Protein AF-A0A841AG17-F1 (afdb_monomer_lite)

Organism: NCBI:txid1432564

pLDDT: mean 87.9, std 6.78, range [43.94, 96.69]

Secondary structure (DSSP, 8-state):
--HHHHHHHHHHHHHHHHHHHHHHHTT-SSHHHHHHHHHHHHHHHHHHHHHHHHHHHHHHS---HHHHHHHTT-HHHHHHHHHHHHHHHHHHHHHHHHHHHHHHTT-S-SHHHHHHHHHHHHHHHHTTGGGGHHHHHHHHHHHSHHHHHHHHHHIIIIITT-PPPGGG---S--HHHHHHHHHHHHHHHHHHHTT-S-HHHHHHHHHHHHHHHHHHHHTT-

Foldseek 3Di:
DDPLLVLLLVLLVCLVVVVCLCVPCVPPPDPVVSVVCVVCCCCVVVVVLQVCLVCCCVPPVGSPPLVSCVVVVVPVVSVVVVCVVCVVVLVVVLVVQLVVVCVVVVHPGSVVRSVVVVVVVVVCVVVVCVVCSSVSSSLSSLQRLLLVLLVQLLCVQPAVVHDDDPVVPPDPDDCLQVVQSVVLSVQLVVCSVVVPPHSSVSSSNSNNVSSNVSSNVVVVD

Structure (mmCIF, N/CA/C/O backbone):
data_AF-A0A841AG17-F1
#
_entry.id   AF-A0A841AG17-F1
#
loop_
_atom_site.group_PDB
_atom_site.id
_atom_site.type_symbol
_atom_site.label_atom_id
_atom_site.label_alt_id
_atom_site.label_comp_id
_atom_site.label_asym_id
_atom_site.label_entity_id
_atom_site.label_seq_id
_atom_site.pdbx_PDB_ins_code
_atom_site.Cartn_x
_atom_site.Cartn_y
_atom_site.Cartn_z
_atom_site.occupancy
_atom_site.B_iso_or_equiv
_atom_site.auth_seq_id
_atom_site.auth_comp_id
_atom_site.auth_asym_id
_atom_site.auth_atom_id
_atom_site.pdbx_PDB_model_num
ATOM 1 N N . MET A 1 1 ? -18.132 -12.938 5.299 1.00 67.38 1 MET A N 1
ATOM 2 C CA . MET A 1 1 ? -16.828 -12.643 4.663 1.00 67.38 1 MET A CA 1
ATOM 3 C C . MET A 1 1 ? -16.047 -13.948 4.569 1.00 67.38 1 MET A C 1
ATOM 5 O O . MET A 1 1 ? -16.037 -14.677 5.553 1.00 67.38 1 MET A O 1
ATOM 9 N N . THR A 1 2 ? -15.478 -14.294 3.411 1.00 80.00 2 THR A N 1
ATOM 10 C CA . THR A 1 2 ? -14.650 -15.509 3.274 1.00 80.00 2 THR A CA 1
ATOM 11 C C . THR A 1 2 ? -13.295 -15.306 3.956 1.00 80.00 2 THR A C 1
ATOM 13 O O . THR A 1 2 ? -12.852 -14.170 4.130 1.00 80.00 2 THR A O 1
ATOM 16 N N . TRP A 1 3 ? -12.613 -16.392 4.332 1.00 81.56 3 TRP A N 1
ATOM 17 C CA . TRP A 1 3 ? -11.267 -16.307 4.914 1.00 81.56 3 TRP A CA 1
ATOM 18 C C . TRP A 1 3 ? -10.278 -15.609 3.966 1.00 81.56 3 TRP A C 1
ATOM 20 O O . TRP A 1 3 ? -9.535 -14.728 4.387 1.00 81.56 3 TRP A O 1
ATOM 30 N N . ALA A 1 4 ? -10.332 -15.930 2.670 1.00 76.56 4 ALA A N 1
ATOM 31 C CA . ALA A 1 4 ? -9.489 -15.303 1.653 1.00 76.56 4 ALA A CA 1
ATOM 32 C C . ALA A 1 4 ? -9.739 -13.788 1.534 1.00 76.56 4 ALA A C 1
ATOM 34 O O . ALA A 1 4 ? -8.783 -13.012 1.478 1.00 76.56 4 ALA A O 1
ATOM 35 N N . ALA A 1 5 ? -11.004 -13.353 1.568 1.00 75.19 5 ALA A N 1
ATOM 36 C CA . ALA A 1 5 ? -11.345 -11.933 1.578 1.00 75.19 5 ALA A CA 1
ATOM 37 C C . ALA A 1 5 ? -10.848 -11.248 2.859 1.00 75.19 5 ALA A C 1
ATOM 39 O O . ALA A 1 5 ? -10.269 -10.172 2.777 1.00 75.19 5 ALA A O 1
ATOM 40 N N . ALA A 1 6 ? -10.978 -11.895 4.024 1.00 81.88 6 ALA A N 1
ATOM 41 C CA . ALA A 1 6 ? -10.471 -11.365 5.291 1.00 81.88 6 ALA A CA 1
ATOM 42 C C . ALA A 1 6 ? -8.949 -11.148 5.256 1.00 81.88 6 ALA A C 1
ATOM 44 O O . ALA A 1 6 ? -8.467 -10.068 5.595 1.00 81.88 6 ALA A O 1
ATOM 45 N N . VAL A 1 7 ? -8.190 -12.143 4.784 1.00 84.44 7 VAL A N 1
ATOM 46 C CA . VAL A 1 7 ? -6.733 -12.030 4.606 1.00 84.44 7 VAL A CA 1
ATOM 47 C C . VAL A 1 7 ? -6.394 -10.927 3.603 1.00 84.44 7 VAL A C 1
ATOM 49 O O . VAL A 1 7 ? -5.495 -10.127 3.850 1.00 84.44 7 VAL A O 1
ATOM 52 N N . THR A 1 8 ? -7.130 -10.838 2.495 1.00 83.50 8 THR A N 1
ATOM 53 C CA . THR A 1 8 ? -6.921 -9.804 1.470 1.00 83.50 8 THR A CA 1
ATOM 54 C C . THR A 1 8 ? -7.184 -8.405 2.017 1.00 83.50 8 THR A C 1
ATOM 56 O O . THR A 1 8 ? -6.398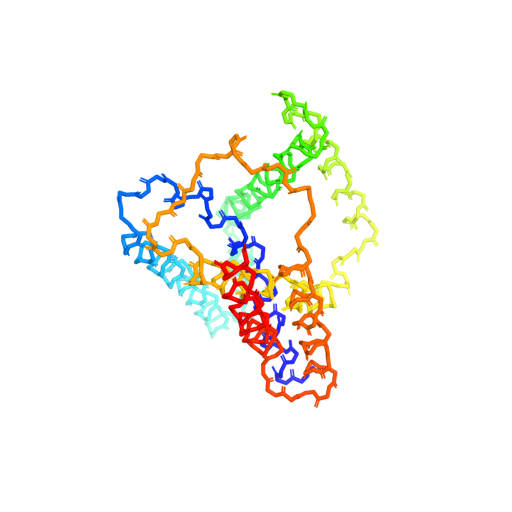 -7.501 1.753 1.00 83.50 8 THR A O 1
ATOM 59 N N . THR A 1 9 ? -8.222 -8.225 2.835 1.00 82.75 9 THR A N 1
ATOM 60 C CA . THR A 1 9 ? -8.509 -6.966 3.532 1.00 82.75 9 THR A CA 1
ATOM 61 C C . THR A 1 9 ? -7.376 -6.590 4.485 1.00 82.75 9 THR A C 1
ATOM 63 O O . THR A 1 9 ? -6.924 -5.449 4.453 1.00 82.75 9 THR A O 1
ATOM 66 N N . VAL A 1 10 ? -6.855 -7.541 5.272 1.00 86.19 10 VAL A N 1
ATOM 67 C CA . VAL A 1 10 ? -5.701 -7.302 6.161 1.00 86.19 10 VAL A CA 1
ATOM 68 C C . VAL A 1 10 ? -4.469 -6.887 5.359 1.00 86.19 10 VAL A C 1
ATOM 70 O O . VAL A 1 10 ? -3.805 -5.913 5.709 1.00 86.19 10 VAL A O 1
ATOM 73 N N . VAL A 1 11 ? -4.167 -7.585 4.261 1.00 85.31 11 VAL A N 1
ATOM 74 C CA . VAL A 1 11 ? -3.055 -7.204 3.380 1.00 85.31 11 VAL A CA 1
ATOM 75 C C . VAL A 1 11 ? -3.295 -5.823 2.772 1.00 85.31 11 VAL A C 1
ATOM 77 O O . VAL A 1 11 ? -2.370 -5.017 2.737 1.00 85.31 11 VAL A O 1
ATOM 80 N N . GLY A 1 12 ? -4.524 -5.519 2.355 1.00 84.12 12 GLY A N 1
ATOM 81 C CA . GLY A 1 12 ? -4.932 -4.215 1.838 1.00 84.12 12 GLY A CA 1
ATOM 82 C C . GLY A 1 12 ? -4.621 -3.070 2.798 1.00 84.12 12 GLY A C 1
ATOM 83 O O . GLY A 1 12 ? -4.055 -2.064 2.372 1.00 84.12 12 GLY A O 1
ATOM 84 N N . THR A 1 13 ? -4.876 -3.258 4.098 1.00 84.88 13 THR A N 1
ATOM 85 C CA . THR A 1 13 ? -4.549 -2.276 5.148 1.00 84.88 13 THR A CA 1
ATOM 86 C C . THR A 1 13 ? -3.073 -1.881 5.131 1.00 84.88 13 THR A C 1
ATOM 88 O O . THR A 1 13 ? -2.735 -0.712 5.304 1.00 84.88 13 THR A O 1
ATOM 91 N N . PHE A 1 14 ? -2.180 -2.838 4.871 1.00 85.19 14 PHE A N 1
ATOM 92 C CA . PHE A 1 14 ? -0.734 -2.608 4.868 1.00 85.19 14 PHE A CA 1
ATOM 93 C C . PHE A 1 14 ? -0.139 -2.394 3.470 1.00 85.19 14 PHE A C 1
ATOM 95 O O . PHE A 1 14 ? 1.010 -1.964 3.353 1.00 85.19 14 PHE A O 1
ATOM 102 N N . ALA A 1 15 ? -0.900 -2.642 2.402 1.00 84.25 15 ALA A N 1
ATOM 103 C CA . ALA A 1 15 ? -0.407 -2.586 1.028 1.00 84.25 15 ALA A CA 1
ATOM 104 C C . ALA A 1 15 ? 0.121 -1.189 0.661 1.00 84.25 15 ALA A C 1
ATOM 106 O O . ALA A 1 15 ? 1.187 -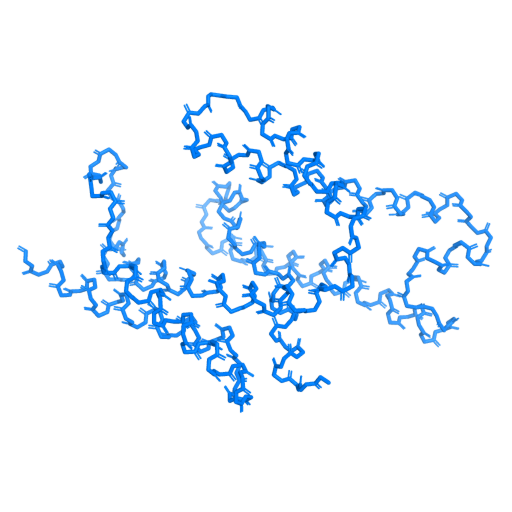1.065 0.058 1.00 84.25 15 ALA A O 1
ATOM 107 N N . SER A 1 16 ? -0.575 -0.135 1.103 1.00 75.81 16 SER A N 1
ATOM 108 C CA . SER A 1 16 ? -0.144 1.259 0.916 1.00 75.81 16 SER A CA 1
ATOM 109 C C . SER A 1 16 ? 1.163 1.589 1.654 1.00 75.81 16 SER A C 1
ATOM 111 O O . SER A 1 16 ? 1.991 2.346 1.154 1.00 75.81 16 SER A O 1
ATOM 113 N N . ALA A 1 17 ? 1.415 0.990 2.822 1.00 78.50 17 ALA A N 1
ATOM 114 C CA . ALA A 1 17 ? 2.696 1.169 3.509 1.00 78.50 17 ALA A CA 1
ATOM 115 C C . ALA A 1 17 ? 3.846 0.510 2.724 1.00 78.50 17 ALA A C 1
ATOM 117 O O . ALA A 1 17 ? 4.954 1.044 2.676 1.00 78.50 17 ALA A O 1
ATOM 118 N N . GLY A 1 18 ? 3.573 -0.612 2.050 1.00 78.25 18 GLY A N 1
ATOM 119 C CA . GLY A 1 18 ? 4.543 -1.311 1.207 1.00 78.25 18 GLY A CA 1
ATOM 120 C C . GLY A 1 18 ? 5.081 -0.457 0.054 1.00 78.25 18 GLY A C 1
ATOM 121 O O . GLY A 1 18 ? 6.289 -0.438 -0.177 1.00 78.25 18 GLY A O 1
ATOM 122 N N . THR A 1 19 ? 4.228 0.307 -0.634 1.00 76.06 19 THR A N 1
ATOM 123 C CA . THR A 1 19 ? 4.668 1.198 -1.731 1.00 76.06 19 THR A CA 1
ATOM 124 C C . THR A 1 19 ? 5.498 2.376 -1.236 1.00 76.06 19 THR A C 1
ATOM 126 O O . THR A 1 19 ? 6.335 2.902 -1.968 1.00 76.06 19 THR A O 1
ATOM 129 N N . GLN A 1 20 ? 5.317 2.760 0.025 1.00 76.06 20 GLN A N 1
ATOM 130 C CA . GLN A 1 20 ? 6.057 3.839 0.665 1.00 76.06 20 GLN A CA 1
ATOM 131 C C . GLN A 1 20 ? 7.348 3.377 1.340 1.00 76.06 20 GLN A C 1
ATOM 133 O O . GLN A 1 20 ? 8.124 4.222 1.786 1.00 76.06 20 GLN A O 1
ATOM 138 N N . ALA A 1 21 ? 7.631 2.069 1.366 1.00 81.50 21 ALA A N 1
ATOM 139 C CA . ALA A 1 21 ? 8.810 1.509 2.023 1.00 81.50 21 ALA A CA 1
ATOM 140 C C . ALA A 1 21 ? 10.110 2.230 1.623 1.00 81.50 21 ALA A C 1
ATOM 142 O O . ALA A 1 21 ? 10.942 2.530 2.478 1.00 81.50 21 ALA A O 1
ATOM 143 N N . ALA A 1 22 ? 10.252 2.590 0.342 1.00 79.38 22 ALA A N 1
ATOM 144 C CA . ALA A 1 22 ? 11.409 3.314 -0.189 1.00 79.38 22 ALA A CA 1
ATOM 145 C C . ALA A 1 22 ? 11.667 4.677 0.490 1.00 79.38 22 ALA A C 1
ATOM 147 O O . ALA A 1 22 ? 12.819 5.101 0.603 1.00 79.38 22 ALA A O 1
ATOM 148 N N . ASN A 1 23 ? 10.628 5.352 0.993 1.00 79.00 23 ASN A N 1
ATOM 149 C CA . ASN A 1 23 ? 10.763 6.649 1.662 1.00 79.00 23 ASN A CA 1
ATOM 150 C C . ASN A 1 23 ? 11.537 6.547 2.982 1.00 79.00 23 ASN A C 1
ATOM 152 O O . ASN A 1 23 ? 12.262 7.481 3.338 1.00 79.00 23 ASN A O 1
ATOM 156 N N . TRP A 1 24 ? 11.406 5.418 3.683 1.00 78.25 24 TRP A N 1
ATOM 157 C CA . TRP A 1 24 ? 12.107 5.155 4.940 1.00 78.25 24 TRP A CA 1
ATOM 158 C C . TRP A 1 24 ? 13.409 4.386 4.713 1.00 78.25 24 TRP A C 1
ATOM 160 O O . TRP A 1 24 ? 14.433 4.704 5.317 1.00 78.25 24 TRP A O 1
ATOM 170 N N . THR A 1 25 ? 13.411 3.405 3.807 1.00 86.06 25 THR A N 1
ATOM 171 C CA . THR A 1 25 ? 14.580 2.539 3.596 1.00 86.06 25 THR A CA 1
ATOM 172 C C . THR A 1 25 ? 15.735 3.237 2.883 1.00 86.06 25 THR A C 1
ATOM 174 O O . THR A 1 25 ? 16.871 2.793 3.029 1.00 86.06 25 THR A O 1
ATOM 177 N N . ARG A 1 26 ? 15.506 4.378 2.211 1.00 83.56 26 ARG A N 1
ATOM 178 C CA . ARG A 1 26 ? 16.578 5.208 1.620 1.00 83.56 26 ARG A CA 1
ATOM 179 C C . ARG A 1 26 ? 17.631 5.697 2.620 1.00 83.56 26 ARG A C 1
ATOM 181 O O . ARG A 1 26 ? 18.717 6.090 2.212 1.00 83.56 26 ARG A O 1
ATOM 188 N N . PHE A 1 27 ? 17.310 5.704 3.914 1.00 84.62 27 PHE A N 1
ATOM 189 C CA . PHE A 1 27 ? 18.238 6.095 4.977 1.00 84.62 27 PHE A CA 1
ATOM 190 C C . PHE A 1 27 ? 19.074 4.918 5.507 1.00 84.62 27 PHE A C 1
ATOM 192 O O . PHE A 1 27 ? 20.004 5.124 6.288 1.00 84.62 27 PHE A O 1
ATOM 199 N N . ALA A 1 28 ? 18.760 3.683 5.108 1.00 87.88 28 ALA A N 1
ATOM 200 C CA . ALA A 1 28 ? 19.499 2.502 5.528 1.00 87.88 28 ALA A CA 1
ATOM 201 C C . ALA A 1 28 ? 20.823 2.371 4.763 1.00 87.88 28 ALA A C 1
ATOM 203 O O . ALA A 1 28 ? 20.890 2.574 3.553 1.00 87.88 28 ALA A O 1
ATOM 204 N N . LYS A 1 29 ? 21.883 1.955 5.466 1.00 85.56 29 LYS A N 1
ATOM 205 C CA . LYS A 1 29 ? 23.212 1.739 4.866 1.00 85.56 29 LYS A CA 1
ATOM 206 C C . LYS A 1 29 ? 23.270 0.488 3.986 1.00 85.56 29 LYS A C 1
ATOM 208 O O . LYS A 1 29 ? 24.071 0.428 3.057 1.00 85.56 29 LYS A O 1
ATOM 213 N N . ARG A 1 30 ? 22.474 -0.539 4.307 1.00 89.06 30 ARG A N 1
ATOM 214 C CA . ARG A 1 30 ? 22.424 -1.827 3.598 1.00 89.06 30 ARG A CA 1
ATOM 215 C C . ARG A 1 30 ? 20.983 -2.316 3.494 1.00 89.06 30 ARG A C 1
ATOM 217 O O . ARG A 1 30 ? 20.196 -2.132 4.418 1.00 89.06 30 ARG A O 1
ATOM 224 N N . GLY A 1 31 ? 20.663 -3.027 2.411 1.00 85.38 31 GLY A N 1
ATOM 225 C CA . GLY A 1 31 ? 19.320 -3.585 2.196 1.00 85.38 31 GLY A CA 1
ATOM 226 C C . GLY A 1 31 ? 18.877 -4.563 3.292 1.00 85.38 31 GLY A C 1
ATOM 227 O O . GLY A 1 31 ? 17.716 -4.560 3.684 1.00 85.38 31 GLY A O 1
ATOM 228 N N . ARG A 1 32 ? 19.804 -5.348 3.858 1.00 89.19 32 ARG A N 1
ATOM 229 C CA . ARG A 1 32 ? 19.499 -6.245 4.987 1.00 89.19 32 ARG A CA 1
ATOM 230 C C . ARG A 1 32 ? 19.038 -5.474 6.225 1.00 89.19 32 ARG A C 1
ATOM 232 O O . ARG A 1 32 ? 18.081 -5.888 6.870 1.00 89.19 32 ARG A O 1
ATOM 239 N N . ASP A 1 33 ? 19.692 -4.356 6.528 1.00 91.06 33 ASP A N 1
ATOM 240 C CA . ASP A 1 33 ? 19.359 -3.531 7.692 1.00 91.06 33 ASP A CA 1
ATOM 241 C C . ASP A 1 33 ? 17.968 -2.904 7.513 1.00 91.06 33 ASP A C 1
ATOM 243 O O . ASP A 1 33 ? 17.183 -2.875 8.456 1.00 91.06 33 ASP A O 1
ATOM 247 N N . ALA A 1 34 ? 17.626 -2.497 6.284 1.00 89.94 34 ALA A N 1
ATOM 248 C CA . ALA A 1 34 ? 16.285 -2.031 5.936 1.00 89.94 34 ALA A CA 1
ATOM 249 C C . ALA A 1 34 ? 15.212 -3.109 6.175 1.00 89.94 34 ALA A C 1
ATOM 251 O O . ALA A 1 34 ? 14.205 -2.832 6.820 1.00 89.94 34 ALA A O 1
ATOM 252 N N . VAL A 1 35 ? 15.435 -4.343 5.705 1.00 89.81 35 VAL A N 1
ATOM 253 C CA . VAL A 1 35 ? 14.480 -5.453 5.886 1.00 89.81 35 VAL A CA 1
ATOM 254 C C . VAL A 1 35 ? 14.282 -5.780 7.365 1.00 89.81 35 VAL A C 1
ATOM 256 O O . VAL A 1 35 ? 13.145 -5.926 7.810 1.00 89.81 35 VAL A O 1
ATOM 259 N N . ILE A 1 36 ? 15.368 -5.858 8.138 1.00 91.31 36 ILE A N 1
ATOM 260 C CA . ILE A 1 36 ? 15.300 -6.141 9.578 1.00 91.31 36 ILE A CA 1
ATOM 261 C C . ILE A 1 36 ? 14.564 -5.016 10.311 1.00 91.31 36 ILE A C 1
ATOM 263 O O . ILE A 1 36 ? 13.685 -5.300 11.120 1.00 91.31 36 ILE A O 1
ATOM 267 N N . ALA A 1 37 ? 14.877 -3.753 10.012 1.00 89.94 37 ALA A N 1
ATOM 268 C CA . ALA A 1 37 ? 14.217 -2.608 10.634 1.00 89.94 37 ALA A CA 1
ATOM 269 C C . ALA A 1 37 ? 12.711 -2.579 10.329 1.00 89.94 37 ALA A C 1
ATOM 271 O O . ALA A 1 37 ? 11.909 -2.389 11.242 1.00 89.94 37 ALA A O 1
ATOM 272 N N . CYS A 1 38 ? 12.316 -2.826 9.074 1.00 88.25 38 CYS A N 1
ATOM 273 C CA . CYS A 1 38 ? 10.907 -2.930 8.694 1.00 88.25 38 CYS A CA 1
ATOM 274 C C . CYS A 1 38 ? 10.212 -4.101 9.400 1.00 88.25 38 CYS A C 1
ATOM 276 O O . CYS A 1 38 ? 9.121 -3.922 9.932 1.00 88.25 38 CYS A O 1
ATOM 278 N N . GLY A 1 39 ? 10.845 -5.278 9.442 1.00 89.25 39 GLY A N 1
ATOM 279 C CA . GLY A 1 39 ? 10.292 -6.464 10.096 1.00 89.25 39 GLY A CA 1
ATOM 280 C C . GLY A 1 39 ? 10.099 -6.269 11.600 1.00 89.25 39 GLY A C 1
ATOM 281 O O . GLY A 1 39 ? 9.004 -6.485 12.110 1.00 89.25 39 GLY A O 1
ATOM 282 N N . LEU A 1 40 ? 11.131 -5.796 12.305 1.00 91.12 40 LEU A N 1
ATOM 283 C CA . LEU A 1 40 ? 11.053 -5.513 13.740 1.00 91.12 40 LEU A CA 1
ATOM 284 C C . LEU A 1 40 ? 10.038 -4.412 14.038 1.00 91.12 40 LEU A C 1
ATOM 286 O O . LEU A 1 40 ? 9.210 -4.581 14.927 1.00 91.12 40 LEU A O 1
ATOM 290 N N . GLY A 1 41 ? 10.056 -3.313 13.279 1.00 88.19 41 GLY A N 1
ATOM 291 C CA . GLY A 1 41 ? 9.099 -2.222 13.453 1.00 88.19 41 GLY A CA 1
ATOM 292 C C . GLY A 1 41 ? 7.655 -2.679 13.254 1.00 88.19 41 GLY A C 1
ATOM 293 O O . GLY A 1 41 ? 6.787 -2.335 14.054 1.00 88.19 41 GLY A O 1
ATOM 294 N N . PHE A 1 42 ? 7.403 -3.507 12.235 1.00 86.56 42 PHE A N 1
ATOM 295 C CA . PHE A 1 42 ? 6.077 -4.053 11.965 1.00 86.56 42 PHE A CA 1
ATOM 296 C C . PHE A 1 42 ? 5.613 -5.011 13.062 1.00 86.56 42 PHE A C 1
ATOM 298 O O . PHE A 1 42 ? 4.501 -4.856 13.558 1.00 86.56 42 PHE A O 1
ATOM 305 N N . VAL A 1 43 ? 6.451 -5.981 13.443 1.00 89.31 43 VAL A N 1
ATOM 306 C CA . VAL A 1 43 ? 6.097 -7.016 14.427 1.00 89.31 43 VAL A CA 1
ATOM 307 C C . VAL A 1 43 ? 5.943 -6.421 15.819 1.00 89.31 43 VAL A C 1
ATOM 309 O O . VAL A 1 43 ? 4.966 -6.720 16.493 1.00 89.31 43 VAL A O 1
ATOM 312 N N . ILE A 1 44 ? 6.863 -5.557 16.248 1.00 92.31 44 ILE A N 1
ATOM 313 C CA . ILE A 1 44 ? 6.791 -4.930 17.571 1.00 92.31 44 ILE A CA 1
ATOM 314 C C . ILE A 1 44 ? 5.627 -3.936 17.610 1.00 92.31 44 ILE A C 1
ATOM 316 O O . ILE A 1 44 ? 4.822 -3.980 18.535 1.00 92.31 44 ILE A O 1
ATOM 320 N N . GLY A 1 45 ? 5.494 -3.076 16.594 1.00 86.19 45 GLY A N 1
ATOM 321 C CA . GLY A 1 45 ? 4.431 -2.073 16.537 1.00 86.19 45 GLY A CA 1
ATOM 322 C C . GLY A 1 45 ? 3.032 -2.692 16.494 1.00 86.19 45 GLY A C 1
ATOM 323 O O . GLY A 1 45 ? 2.211 -2.414 17.366 1.00 86.19 45 GLY A O 1
ATOM 324 N N . ASN A 1 46 ? 2.769 -3.573 15.520 1.00 86.56 46 ASN A N 1
ATOM 325 C CA . ASN A 1 46 ? 1.470 -4.249 15.426 1.00 86.56 46 ASN A CA 1
ATOM 326 C C . ASN A 1 46 ? 1.257 -5.238 16.568 1.00 86.56 46 ASN A C 1
ATOM 328 O O . ASN A 1 46 ? 0.145 -5.344 17.071 1.00 86.56 46 ASN A O 1
ATOM 332 N N . GLY A 1 47 ? 2.303 -5.946 16.997 1.00 88.38 47 GLY A N 1
ATOM 333 C CA . GLY A 1 47 ? 2.215 -6.904 18.094 1.00 88.38 47 GLY A CA 1
ATOM 334 C C . GLY A 1 47 ? 1.761 -6.244 19.390 1.00 88.38 47 GLY A C 1
ATOM 335 O O . GLY A 1 47 ? 0.848 -6.751 20.032 1.00 88.38 47 GLY A O 1
ATOM 336 N N . LEU A 1 48 ? 2.323 -5.080 19.736 1.00 88.81 48 LEU A N 1
ATOM 337 C CA . LEU A 1 48 ? 1.883 -4.307 20.899 1.00 88.81 48 LEU A CA 1
ATOM 338 C C . LEU A 1 48 ? 0.436 -3.826 20.749 1.00 88.81 48 LEU A C 1
ATOM 340 O O . LEU A 1 48 ? -0.344 -3.971 21.685 1.00 88.81 48 LEU A O 1
ATOM 344 N N . MET A 1 49 ? 0.058 -3.303 19.578 1.00 86.06 49 MET A N 1
ATOM 345 C CA . MET A 1 49 ? -1.314 -2.847 19.326 1.00 86.06 49 MET A CA 1
ATOM 346 C C . MET A 1 49 ? -2.334 -3.985 19.490 1.00 86.06 49 MET A C 1
ATOM 348 O O . MET A 1 49 ? -3.327 -3.826 20.196 1.00 86.06 49 MET A O 1
ATOM 352 N N . VAL A 1 50 ? -2.067 -5.147 18.884 1.00 87.94 50 VAL A N 1
ATOM 353 C CA . VAL A 1 50 ? -2.922 -6.338 18.997 1.00 87.94 50 VAL A CA 1
ATOM 354 C C . VAL A 1 50 ? -2.952 -6.852 20.432 1.00 87.94 50 VAL A C 1
ATOM 356 O O . VAL A 1 50 ? -4.016 -7.209 20.924 1.00 87.94 50 VAL A O 1
ATOM 359 N N . PHE A 1 51 ? -1.810 -6.866 21.121 1.00 90.12 51 PHE A N 1
ATOM 360 C CA . PHE A 1 51 ? -1.727 -7.306 22.509 1.00 90.12 51 PHE A CA 1
ATOM 361 C C . PHE A 1 51 ? -2.591 -6.441 23.434 1.00 90.12 51 PHE A C 1
ATOM 363 O O . PHE A 1 51 ? -3.412 -6.985 24.168 1.00 90.12 51 PHE A O 1
ATOM 370 N N . PHE A 1 52 ? -2.465 -5.110 23.373 1.00 87.81 52 PHE A N 1
ATOM 371 C CA . PHE A 1 52 ? -3.276 -4.217 24.207 1.00 87.81 52 PHE A CA 1
ATOM 372 C C . PHE A 1 52 ? -4.768 -4.326 23.890 1.00 87.81 52 PHE A C 1
ATOM 374 O O . PHE A 1 52 ? -5.557 -4.410 24.827 1.00 87.81 52 PHE A O 1
ATOM 381 N N . GLY A 1 53 ? -5.144 -4.401 22.607 1.00 88.75 53 GLY A N 1
ATOM 382 C CA . GLY A 1 53 ? -6.542 -4.594 22.204 1.00 88.75 53 GLY A CA 1
ATOM 383 C C . GLY A 1 53 ? -7.116 -5.948 22.638 1.00 88.75 53 GLY A C 1
ATOM 384 O O . GLY A 1 53 ? -8.272 -6.048 23.038 1.00 88.75 53 GLY A O 1
ATOM 385 N N . ALA A 1 54 ? -6.305 -7.010 22.617 1.00 90.25 54 ALA A N 1
ATOM 386 C CA . ALA A 1 54 ? -6.723 -8.325 23.094 1.00 90.25 54 ALA A CA 1
ATOM 387 C C . ALA A 1 54 ? -6.905 -8.344 24.617 1.00 90.25 54 ALA A C 1
ATOM 389 O O . ALA A 1 54 ? -7.907 -8.857 25.110 1.00 90.25 54 ALA A O 1
ATOM 390 N N . VAL A 1 55 ? -5.964 -7.764 25.369 1.00 91.44 55 VAL A N 1
ATOM 391 C CA . VAL A 1 55 ? -6.063 -7.662 26.832 1.00 91.44 55 VAL A CA 1
ATOM 392 C C . VAL A 1 55 ? -7.270 -6.816 27.234 1.00 91.44 55 VAL A C 1
ATOM 394 O O . VAL A 1 55 ? -8.022 -7.226 28.117 1.00 91.44 55 VAL A O 1
ATOM 397 N N . SER A 1 56 ? -7.492 -5.673 26.577 1.00 88.69 56 SER A N 1
ATOM 398 C CA . SER A 1 56 ? -8.640 -4.809 26.857 1.00 88.69 56 SER A CA 1
ATOM 399 C C . SER A 1 56 ? -9.965 -5.518 26.564 1.00 88.69 56 SER A C 1
ATOM 401 O O . SER A 1 56 ? -10.866 -5.499 27.404 1.00 88.69 56 SER A O 1
ATOM 403 N N . ALA A 1 57 ? -10.055 -6.231 25.436 1.00 91.88 57 ALA A N 1
ATOM 404 C CA . ALA A 1 57 ? -11.249 -6.981 25.066 1.00 91.88 57 ALA A CA 1
ATOM 405 C C . ALA A 1 57 ? -11.542 -8.124 26.047 1.00 91.88 57 ALA A C 1
ATOM 407 O O . ALA A 1 57 ? -12.686 -8.310 26.452 1.00 91.88 57 ALA A O 1
ATOM 408 N N . LEU A 1 58 ? -10.519 -8.880 26.460 1.00 92.81 58 LEU A N 1
ATOM 409 C CA . LEU A 1 58 ? -10.690 -10.021 27.363 1.00 92.81 58 LEU A CA 1
ATOM 410 C C . LEU A 1 58 ? -11.023 -9.601 28.799 1.00 92.81 58 LEU A C 1
ATOM 412 O O . LEU A 1 58 ? -11.807 -10.277 29.458 1.00 92.81 58 LEU A O 1
ATOM 416 N N . ALA A 1 59 ? -10.425 -8.515 29.293 1.00 91.62 59 ALA A N 1
ATOM 417 C CA . ALA A 1 59 ? -10.612 -8.072 30.673 1.00 91.62 59 ALA A CA 1
ATOM 418 C C . ALA A 1 59 ? -11.836 -7.161 30.858 1.00 91.62 59 ALA A C 1
ATOM 420 O O . ALA A 1 59 ? -12.472 -7.207 31.910 1.00 91.62 59 ALA A O 1
ATOM 421 N N . PHE A 1 60 ? -12.163 -6.336 29.858 1.00 91.06 60 PHE A N 1
ATOM 422 C CA . PHE A 1 60 ? -13.170 -5.274 29.976 1.00 91.06 60 PHE A CA 1
ATOM 423 C C . PHE A 1 60 ? -14.264 -5.323 28.903 1.00 91.06 60 PHE A C 1
ATOM 425 O O . PHE A 1 60 ? -15.195 -4.525 28.959 1.00 91.06 60 PHE A O 1
ATOM 432 N N . GLY A 1 61 ? -14.179 -6.239 27.934 1.00 91.62 61 GLY A N 1
ATOM 433 C CA . GLY A 1 61 ? -15.155 -6.354 26.845 1.00 91.62 61 GLY A CA 1
ATOM 434 C C . GLY A 1 61 ? -15.011 -5.301 25.742 1.00 91.62 61 GLY A C 1
ATOM 435 O O . GLY A 1 61 ? -15.842 -5.276 24.840 1.00 91.62 61 GLY A O 1
ATOM 436 N N . GLU A 1 62 ? -13.971 -4.461 25.784 1.00 91.31 62 GLU A N 1
ATOM 437 C CA . GLU A 1 62 ? -13.734 -3.381 24.819 1.00 91.31 62 GLU A CA 1
ATOM 438 C C . GLU A 1 62 ? -12.361 -3.537 24.152 1.00 91.31 62 GLU A C 1
ATOM 440 O O . GLU A 1 62 ? -11.326 -3.535 24.820 1.00 91.31 62 GLU A O 1
ATOM 445 N N . GLY A 1 63 ? -12.339 -3.695 22.829 1.00 87.19 63 GLY A N 1
ATOM 446 C CA . GLY A 1 63 ? -11.114 -3.914 22.051 1.00 87.19 63 GLY A CA 1
ATOM 447 C C . GLY A 1 63 ? -10.409 -2.624 21.641 1.00 87.19 63 GLY A C 1
ATOM 448 O O . GLY A 1 63 ? -9.207 -2.638 21.370 1.00 87.19 63 GLY A O 1
ATOM 449 N N . ASP A 1 64 ? -11.133 -1.504 21.611 1.00 87.94 64 ASP A N 1
ATOM 450 C CA . ASP A 1 64 ? -10.531 -0.196 21.406 1.00 87.94 64 ASP A CA 1
ATOM 451 C C . ASP A 1 64 ? -10.053 0.381 22.738 1.00 87.94 64 ASP A C 1
ATOM 453 O O . ASP A 1 64 ? -10.824 0.861 23.571 1.00 87.94 64 ASP A O 1
ATOM 457 N N . PHE A 1 65 ? -8.734 0.394 22.906 1.00 85.06 65 PHE A N 1
ATOM 458 C CA . PHE A 1 65 ? -8.084 0.931 24.094 1.00 85.06 65 PHE A CA 1
ATOM 459 C C . PHE A 1 65 ? -8.459 2.395 24.382 1.00 85.06 65 PHE A C 1
ATOM 461 O O . PHE A 1 65 ? -8.534 2.805 25.538 1.00 85.06 65 PHE A O 1
ATOM 468 N N . THR A 1 66 ? -8.729 3.189 23.346 1.00 88.88 66 THR A N 1
ATOM 469 C CA . THR A 1 66 ? -9.146 4.586 23.504 1.00 88.88 66 THR A CA 1
ATOM 470 C C . THR A 1 66 ? -10.545 4.666 24.101 1.00 88.88 66 THR A C 1
ATOM 472 O O . THR A 1 66 ? -10.766 5.382 25.079 1.00 88.88 66 THR A O 1
ATOM 475 N N . THR A 1 67 ? -11.477 3.894 23.540 1.00 89.69 67 THR A N 1
ATOM 476 C CA . THR A 1 67 ? -12.861 3.803 24.015 1.00 89.69 67 THR A CA 1
ATOM 477 C C . THR A 1 67 ? -12.916 3.253 25.440 1.00 89.69 67 THR A C 1
ATOM 479 O O . THR A 1 67 ? -13.640 3.794 26.277 1.00 89.69 67 THR A O 1
ATOM 482 N N . LEU A 1 68 ? -12.062 2.277 25.765 1.00 91.50 68 LEU A N 1
ATOM 483 C CA . LEU A 1 68 ? -11.903 1.763 27.123 1.00 91.50 68 LEU A CA 1
ATOM 484 C C . LEU A 1 68 ? -11.529 2.871 28.121 1.00 91.50 68 LEU A C 1
ATOM 486 O O . LEU A 1 68 ? -12.177 3.014 29.158 1.00 91.50 68 LEU A O 1
ATOM 490 N N . LEU A 1 69 ? -10.503 3.675 27.816 1.00 91.94 69 LEU A N 1
ATOM 491 C CA . LEU A 1 69 ? -10.052 4.757 28.700 1.00 91.94 69 LEU A CA 1
ATOM 492 C C . LEU A 1 69 ? -11.141 5.810 28.928 1.00 91.94 69 LEU A C 1
ATOM 494 O O . LEU A 1 69 ? -11.304 6.298 30.049 1.00 91.94 69 LEU A O 1
ATOM 498 N N . LEU A 1 70 ? -11.901 6.148 27.884 1.00 92.06 70 LEU A N 1
ATOM 499 C CA . LEU A 1 70 ? -13.046 7.050 28.001 1.00 92.06 70 LEU A CA 1
ATOM 500 C C . LEU A 1 70 ? -14.135 6.445 28.900 1.00 92.06 70 LEU A C 1
ATOM 502 O O . LEU A 1 70 ? -14.623 7.128 29.800 1.00 92.06 70 LEU A O 1
ATOM 506 N N . GLY A 1 71 ? -14.459 5.161 28.714 1.00 90.69 71 GLY A N 1
ATOM 507 C CA . GLY A 1 71 ? -15.443 4.433 29.522 1.00 90.69 71 GLY A CA 1
ATOM 508 C C . GLY A 1 71 ? -15.057 4.296 30.999 1.00 90.69 71 GLY A C 1
ATOM 509 O O . GLY A 1 71 ? -15.924 4.318 31.868 1.00 90.69 71 GLY A O 1
ATOM 510 N N . MET A 1 72 ? -13.759 4.238 31.305 1.00 91.81 72 MET A N 1
ATOM 511 C CA . MET A 1 72 ? -13.224 4.219 32.675 1.00 91.81 72 MET A CA 1
ATOM 512 C C . MET A 1 72 ? -13.184 5.602 33.352 1.00 91.81 72 MET A C 1
ATOM 514 O O . MET A 1 72 ? -12.724 5.717 34.487 1.00 91.81 72 MET A O 1
ATOM 518 N N . GLY A 1 73 ? -13.611 6.671 32.672 1.00 93.31 73 GLY A N 1
ATOM 519 C CA . GLY A 1 73 ? -13.525 8.045 33.180 1.00 93.31 73 GLY A CA 1
ATOM 520 C C . GLY A 1 73 ? -12.131 8.676 33.063 1.00 93.31 73 GLY A C 1
ATOM 521 O O . GLY A 1 73 ? -11.927 9.811 33.495 1.00 93.31 73 GLY A O 1
ATOM 522 N N . MET A 1 74 ? -11.167 8.003 32.424 1.00 94.81 74 MET A N 1
ATOM 523 C CA . MET A 1 74 ? -9.812 8.511 32.167 1.00 94.81 74 MET A CA 1
ATOM 524 C C . MET A 1 74 ? -9.772 9.391 30.908 1.00 94.81 74 MET A C 1
ATOM 526 O O . MET A 1 74 ? -8.946 9.201 30.011 1.00 94.81 74 MET A O 1
ATOM 530 N N . ILE A 1 75 ? -10.663 10.384 30.843 1.00 94.00 75 ILE A N 1
ATOM 531 C CA . ILE A 1 75 ? -10.935 11.172 29.630 1.00 94.00 75 ILE A CA 1
ATOM 532 C C . ILE A 1 75 ? -9.674 11.855 29.086 1.00 94.00 75 ILE A C 1
ATOM 534 O O . ILE A 1 75 ? -9.429 11.825 27.882 1.00 94.00 75 ILE A O 1
ATOM 538 N N . GLY A 1 76 ? -8.840 12.423 29.966 1.00 95.25 76 GLY A N 1
ATOM 539 C CA . GLY A 1 76 ? -7.597 13.086 29.558 1.00 95.25 76 GLY A CA 1
ATOM 540 C C . GLY A 1 76 ? -6.636 12.152 28.813 1.00 95.25 76 GLY A C 1
ATOM 541 O O . GLY A 1 76 ? -6.079 12.532 27.784 1.00 95.25 76 GLY A O 1
ATOM 542 N N . TRP A 1 77 ? -6.496 10.909 29.282 1.00 92.50 77 TRP A N 1
ATOM 543 C CA . TRP A 1 77 ? -5.660 9.903 28.625 1.00 92.50 77 TRP A CA 1
ATOM 544 C C . TRP A 1 77 ? -6.296 9.382 27.338 1.00 92.50 77 TRP A C 1
ATOM 546 O O . TRP A 1 77 ? -5.599 9.262 26.332 1.00 92.50 77 TRP A O 1
ATOM 556 N N . GLY A 1 78 ? -7.610 9.139 27.342 1.00 92.38 78 GLY A N 1
ATOM 557 C CA . GLY A 1 78 ? -8.346 8.731 26.144 1.00 92.38 78 GLY A CA 1
ATOM 558 C C . GLY A 1 78 ? -8.177 9.737 25.003 1.00 92.38 78 GLY A C 1
ATOM 559 O O . GLY A 1 78 ? -7.776 9.366 23.904 1.00 92.38 78 GLY A O 1
ATOM 560 N N . LEU A 1 79 ? -8.372 11.031 25.273 1.00 93.19 79 LEU A N 1
ATOM 561 C CA . LEU A 1 79 ? -8.194 12.084 24.267 1.00 93.19 79 LEU A CA 1
ATOM 562 C C . LEU A 1 79 ? -6.747 12.204 23.779 1.00 93.19 79 LEU A C 1
ATOM 564 O O . LEU A 1 79 ? -6.524 12.409 22.586 1.00 93.19 79 LEU A O 1
ATOM 568 N N . PHE A 1 80 ? -5.765 12.054 24.670 1.00 92.81 80 PHE A N 1
ATOM 569 C CA . PHE A 1 80 ? -4.353 12.083 24.294 1.00 92.81 80 PHE A CA 1
ATOM 570 C C . PHE A 1 80 ? -4.006 10.967 23.297 1.00 92.81 80 PHE A C 1
ATOM 572 O O . PHE A 1 80 ? -3.416 11.237 22.247 1.00 92.81 80 PHE A O 1
ATOM 579 N N . PHE A 1 81 ? -4.410 9.725 23.586 1.00 89.56 81 PHE A N 1
ATOM 580 C CA . PHE A 1 81 ? -4.166 8.594 22.689 1.00 89.56 81 PHE A CA 1
ATOM 581 C C . PHE A 1 81 ? -4.970 8.692 21.389 1.00 89.56 81 PHE A C 1
ATOM 583 O O . PHE A 1 81 ? -4.412 8.425 20.322 1.00 89.56 81 PHE A O 1
ATOM 590 N N . LEU A 1 82 ? -6.227 9.147 21.454 1.00 91.12 82 LEU A N 1
ATOM 591 C CA . LEU A 1 82 ? -7.059 9.391 20.274 1.00 91.12 82 LEU A CA 1
ATOM 592 C C . LEU A 1 82 ? -6.383 10.381 19.323 1.00 91.12 82 LEU A C 1
ATOM 594 O O . LEU A 1 82 ? -6.187 10.099 18.141 1.00 91.12 82 LEU A O 1
ATOM 598 N N . PHE A 1 83 ? -5.987 11.538 19.856 1.00 92.00 83 PHE A N 1
ATOM 599 C CA . PHE A 1 83 ? -5.349 12.585 19.075 1.00 92.00 83 PHE A CA 1
ATOM 600 C C . PHE A 1 83 ? -4.009 12.119 18.507 1.00 92.00 83 PHE A C 1
ATOM 602 O O . PHE A 1 83 ? -3.742 12.329 17.327 1.00 92.00 83 PHE A O 1
ATOM 609 N N . GLY A 1 84 ? -3.183 11.444 19.313 1.00 89.12 84 GLY A N 1
ATOM 610 C CA . GLY A 1 84 ? -1.892 10.919 18.871 1.00 89.12 84 GLY A CA 1
ATOM 611 C C . GLY A 1 84 ? -2.011 9.907 17.728 1.00 89.12 84 GLY A C 1
ATOM 612 O O . GLY A 1 84 ? -1.235 9.967 16.771 1.00 89.12 84 GLY A O 1
ATOM 613 N N . ASN A 1 85 ? -3.005 9.016 17.797 1.00 86.12 85 ASN A N 1
ATOM 614 C CA . ASN A 1 85 ? -3.273 8.024 16.758 1.00 86.12 85 ASN A CA 1
ATOM 615 C C . ASN A 1 85 ? -3.706 8.691 15.438 1.00 86.12 85 ASN A C 1
ATOM 617 O O . ASN A 1 85 ? -3.140 8.414 14.375 1.00 86.12 85 ASN A O 1
ATOM 621 N N . LEU A 1 86 ? -4.648 9.635 15.515 1.00 89.56 86 LEU A N 1
ATOM 622 C CA . LEU A 1 86 ? -5.168 10.338 14.342 1.00 89.56 86 LEU A CA 1
ATOM 623 C C . LEU A 1 86 ? -4.134 11.282 13.719 1.00 89.56 86 LEU A C 1
ATOM 625 O O . LEU A 1 86 ? -3.981 11.306 12.499 1.00 89.56 86 LEU A O 1
ATOM 629 N N . TRP A 1 87 ? -3.401 12.042 14.537 1.00 90.38 87 TRP A N 1
ATOM 630 C CA . TRP A 1 87 ? -2.450 13.049 14.067 1.00 90.38 87 TRP A CA 1
ATOM 631 C C . TRP A 1 87 ? -1.371 12.439 13.180 1.00 90.38 87 TRP A C 1
ATOM 633 O O . TRP A 1 87 ? -1.161 12.894 12.055 1.00 90.38 87 TRP A O 1
ATOM 643 N N . LYS A 1 88 ? -0.674 11.409 13.678 1.00 84.88 88 LYS A N 1
ATOM 644 C CA . LYS A 1 88 ? 0.478 10.837 12.974 1.00 84.88 88 LYS A CA 1
ATOM 645 C C . LYS A 1 88 ? 0.049 10.207 11.649 1.00 84.88 88 LYS A C 1
ATOM 647 O O . LYS A 1 88 ? 0.626 10.518 10.611 1.00 84.88 88 LYS A O 1
ATOM 652 N N . SER A 1 89 ? -0.983 9.368 11.687 1.00 86.81 89 SER A N 1
ATOM 653 C CA . SER A 1 89 ? -1.462 8.631 10.515 1.00 86.81 89 SER A CA 1
ATOM 654 C C . SER A 1 89 ? -2.005 9.572 9.435 1.00 86.81 89 SER A C 1
ATOM 656 O O . SER A 1 89 ? -1.678 9.412 8.258 1.00 86.81 89 SER A O 1
ATOM 658 N N . ASN A 1 90 ? -2.760 10.605 9.827 1.00 90.06 90 ASN A N 1
ATOM 659 C CA . ASN A 1 90 ? -3.266 11.601 8.881 1.00 90.06 90 ASN A CA 1
ATOM 660 C C . ASN A 1 90 ? -2.143 12.464 8.298 1.00 90.06 90 ASN A C 1
ATOM 662 O O . ASN A 1 90 ? -2.172 12.768 7.105 1.00 90.06 90 ASN A O 1
ATOM 666 N N . ALA A 1 91 ? -1.139 12.833 9.100 1.00 89.19 91 ALA A N 1
ATOM 667 C CA . ALA A 1 91 ? 0.017 13.578 8.611 1.00 89.19 91 ALA A CA 1
ATOM 668 C C . ALA A 1 91 ? 0.813 12.771 7.570 1.00 89.19 91 ALA A C 1
ATOM 670 O O . ALA A 1 91 ? 1.153 13.313 6.515 1.00 89.19 91 ALA A O 1
ATOM 671 N N . ASP A 1 92 ? 1.053 11.480 7.823 1.00 86.38 92 ASP A N 1
ATOM 672 C CA . ASP A 1 92 ? 1.741 10.586 6.886 1.00 86.38 92 ASP A CA 1
ATOM 673 C C . ASP A 1 92 ? 0.935 10.405 5.585 1.00 86.38 92 ASP A C 1
ATOM 675 O O . ASP A 1 92 ? 1.491 10.522 4.489 1.00 86.38 92 ASP A O 1
ATOM 679 N N . ALA A 1 93 ? -0.385 10.202 5.677 1.00 88.00 93 ALA A N 1
ATOM 680 C CA . ALA A 1 93 ? -1.259 10.072 4.508 1.00 88.00 93 ALA A CA 1
ATOM 681 C C . ALA A 1 93 ? -1.295 11.354 3.658 1.00 88.00 93 ALA A C 1
ATOM 683 O O . ALA A 1 93 ? -1.137 11.303 2.433 1.00 88.00 93 ALA A O 1
ATOM 684 N N . ALA A 1 94 ? -1.442 12.515 4.301 1.00 91.25 94 ALA A N 1
ATOM 685 C CA . ALA A 1 94 ? -1.455 13.806 3.624 1.00 91.25 94 ALA A CA 1
ATOM 686 C C . ALA A 1 94 ? -0.101 14.108 2.961 1.00 91.25 94 ALA A C 1
ATOM 688 O O . ALA A 1 94 ? -0.053 14.600 1.831 1.00 91.25 94 ALA A O 1
ATOM 689 N N . TYR A 1 95 ? 1.008 13.761 3.624 1.00 88.81 95 TYR A N 1
ATOM 690 C CA . TYR A 1 95 ? 2.349 13.879 3.060 1.00 88.81 95 TYR A CA 1
ATOM 691 C C . TYR A 1 95 ? 2.520 13.013 1.809 1.00 88.81 95 TYR A C 1
ATOM 693 O O . TYR A 1 95 ? 2.998 13.509 0.786 1.00 88.81 95 TYR A O 1
ATOM 701 N N . ALA A 1 96 ? 2.115 11.742 1.876 1.00 86.62 96 ALA A N 1
ATOM 702 C CA . ALA A 1 96 ? 2.220 10.796 0.770 1.00 86.62 96 ALA A CA 1
ATOM 703 C C . ALA A 1 96 ? 1.445 11.280 -0.460 1.00 86.62 96 ALA A C 1
ATOM 705 O O . ALA A 1 96 ? 1.999 11.352 -1.560 1.00 86.62 96 ALA A O 1
ATOM 706 N N . PHE A 1 97 ? 0.192 11.697 -0.254 1.00 90.19 97 PHE A N 1
ATOM 707 C CA . PHE A 1 97 ? -0.644 12.268 -1.305 1.00 90.19 97 PHE A CA 1
ATOM 708 C C . PHE A 1 97 ? -0.021 13.542 -1.890 1.00 90.19 97 PHE A C 1
ATOM 710 O O . PHE A 1 97 ? 0.043 13.713 -3.107 1.00 90.19 97 PHE A O 1
ATOM 717 N N . GLY A 1 98 ? 0.502 14.417 -1.027 1.00 91.38 98 GLY A N 1
ATOM 718 C CA . GLY A 1 98 ? 1.129 15.668 -1.432 1.00 91.38 98 GLY A CA 1
ATOM 719 C C . GLY A 1 98 ? 2.378 15.484 -2.293 1.00 91.38 98 GLY A C 1
ATOM 720 O O . GLY A 1 98 ? 2.554 16.199 -3.277 1.00 91.38 98 GLY A O 1
ATOM 721 N N . VAL A 1 99 ? 3.248 14.534 -1.936 1.00 89.06 99 VAL A N 1
ATOM 722 C CA . VAL A 1 99 ? 4.449 14.209 -2.722 1.00 89.06 99 VAL A CA 1
ATOM 723 C C . VAL A 1 99 ? 4.063 13.576 -4.055 1.00 89.06 99 VAL A C 1
ATOM 725 O O . VAL A 1 99 ? 4.553 14.023 -5.087 1.00 89.06 99 VAL A O 1
ATOM 728 N N . ALA A 1 100 ? 3.148 12.603 -4.058 1.00 88.25 100 ALA A N 1
ATOM 729 C CA . ALA A 1 100 ? 2.693 11.966 -5.291 1.00 88.25 100 ALA A CA 1
ATOM 730 C C . ALA A 1 100 ? 2.048 12.973 -6.260 1.00 88.25 100 ALA A C 1
ATOM 732 O O . ALA A 1 100 ? 2.360 12.975 -7.449 1.00 88.25 100 ALA A O 1
ATOM 733 N N . GLY A 1 101 ? 1.194 13.866 -5.749 1.00 91.00 101 GLY A N 1
ATOM 734 C CA . GLY A 1 101 ? 0.563 14.917 -6.547 1.00 91.00 101 GLY A CA 1
ATOM 735 C C . GLY A 1 101 ? 1.566 15.933 -7.094 1.00 91.00 101 GLY A C 1
ATOM 736 O O . GLY A 1 101 ? 1.486 16.304 -8.264 1.00 91.00 101 GLY A O 1
ATOM 737 N N . ALA A 1 102 ? 2.545 16.338 -6.278 1.00 91.81 102 ALA A N 1
ATOM 738 C CA . ALA A 1 102 ? 3.597 17.248 -6.715 1.00 91.81 102 ALA A CA 1
ATOM 739 C C . ALA A 1 102 ? 4.444 16.646 -7.838 1.00 91.81 102 ALA A C 1
ATOM 741 O O . ALA A 1 102 ? 4.689 17.331 -8.828 1.00 91.81 102 ALA A O 1
ATOM 742 N N . GLU A 1 103 ? 4.832 15.374 -7.726 1.00 89.69 103 GLU A N 1
ATOM 743 C CA . GLU A 1 103 ? 5.603 14.713 -8.782 1.00 89.69 103 GLU A CA 1
ATOM 744 C C . GLU A 1 103 ? 4.789 14.512 -10.060 1.00 89.69 103 GLU A C 1
ATOM 746 O O . GLU A 1 103 ? 5.289 14.772 -11.153 1.00 89.69 103 GLU A O 1
ATOM 751 N N . LEU A 1 104 ? 3.509 14.141 -9.949 1.00 89.75 104 LEU A N 1
ATOM 752 C CA . LEU A 1 104 ? 2.632 13.996 -11.115 1.00 89.75 104 LEU A CA 1
ATOM 753 C C . LEU A 1 104 ? 2.460 15.318 -11.880 1.00 89.75 104 LEU A C 1
ATOM 755 O O . LEU A 1 104 ? 2.415 15.326 -13.109 1.00 89.75 104 LEU A O 1
ATOM 759 N N . ALA A 1 105 ? 2.382 16.436 -11.158 1.00 92.00 105 ALA A N 1
ATOM 760 C CA . ALA A 1 105 ? 2.264 17.773 -11.733 1.00 92.00 105 ALA A CA 1
ATOM 761 C C . ALA A 1 105 ? 3.618 18.437 -12.046 1.00 92.00 105 ALA A C 1
ATOM 763 O O . ALA A 1 105 ? 3.639 19.595 -12.465 1.00 92.00 105 ALA A O 1
ATOM 764 N N . ASN A 1 106 ? 4.740 17.742 -11.813 1.00 89.56 106 ASN A N 1
ATOM 765 C CA . ASN A 1 106 ? 6.099 18.279 -11.916 1.00 89.56 106 ASN A CA 1
ATOM 766 C C . ASN A 1 106 ? 6.276 19.614 -11.153 1.00 89.56 106 ASN A C 1
ATOM 768 O O . ASN A 1 106 ? 6.899 20.572 -11.621 1.00 89.56 106 ASN A O 1
ATOM 772 N N . ALA A 1 107 ? 5.650 19.705 -9.979 1.00 91.56 107 ALA A N 1
ATOM 773 C CA . ALA A 1 107 ? 5.573 20.903 -9.164 1.00 91.56 107 ALA A CA 1
ATOM 774 C C . ALA A 1 107 ? 6.631 20.890 -8.057 1.00 91.56 107 ALA A C 1
ATOM 776 O O . ALA A 1 107 ? 6.759 19.949 -7.281 1.00 91.56 107 ALA A O 1
ATOM 777 N N . ARG A 1 108 ? 7.335 22.014 -7.884 1.00 88.38 108 ARG A N 1
ATOM 778 C CA . ARG A 1 108 ? 8.404 22.143 -6.877 1.00 88.38 108 ARG A CA 1
ATOM 779 C C . ARG A 1 108 ? 7.901 22.150 -5.423 1.00 88.38 108 ARG A C 1
ATOM 781 O O . ARG A 1 108 ? 8.699 22.033 -4.496 1.00 88.38 108 ARG A O 1
ATOM 788 N N . ARG A 1 109 ? 6.597 22.357 -5.195 1.00 90.81 109 ARG A N 1
ATOM 789 C CA . ARG A 1 109 ? 5.988 22.474 -3.859 1.00 90.81 109 ARG A CA 1
ATOM 790 C C . ARG A 1 109 ? 4.842 21.479 -3.700 1.00 90.81 109 ARG A C 1
ATOM 792 O O . ARG A 1 109 ? 3.882 21.518 -4.458 1.00 90.81 109 ARG A O 1
ATOM 799 N N . LYS A 1 110 ? 4.895 20.688 -2.626 1.00 90.25 110 LYS A N 1
ATOM 800 C CA . LYS A 1 110 ? 3.836 19.740 -2.232 1.00 90.25 110 LYS A CA 1
ATOM 801 C C . LYS A 1 110 ? 2.647 20.358 -1.493 1.00 90.25 110 LYS A C 1
ATOM 803 O O . LYS A 1 110 ? 1.586 19.753 -1.445 1.00 90.25 110 LYS A O 1
ATOM 808 N N . GLY A 1 111 ? 2.806 21.562 -0.934 1.00 91.81 111 GLY A N 1
ATOM 809 C CA . GLY A 1 111 ? 1.792 22.221 -0.094 1.00 91.81 111 GLY A CA 1
ATOM 810 C C . GLY A 1 111 ? 0.381 22.285 -0.704 1.00 91.81 111 GLY A C 1
ATOM 811 O O . GLY A 1 111 ? -0.559 21.867 -0.034 1.00 91.81 111 GLY A O 1
ATOM 812 N N . PRO A 1 112 ? 0.211 22.723 -1.967 1.00 93.94 112 PRO A N 1
ATOM 813 C CA . PRO A 1 112 ? -1.107 22.764 -2.607 1.00 93.94 112 PRO A CA 1
ATOM 814 C C . PRO A 1 112 ? -1.782 21.388 -2.705 1.00 93.94 112 PRO A C 1
ATOM 816 O O . PRO A 1 112 ? -2.982 21.273 -2.475 1.00 93.94 112 PRO A O 1
ATOM 819 N N . PHE A 1 113 ? -1.007 20.336 -2.980 1.00 94.75 113 PHE A N 1
ATOM 820 C CA . PHE A 1 113 ? -1.506 18.963 -3.087 1.00 94.75 113 PHE A CA 1
ATOM 821 C C . PHE A 1 113 ? -1.867 18.369 -1.726 1.00 94.75 113 PHE A C 1
ATOM 823 O O . PHE A 1 113 ? -2.831 17.618 -1.638 1.00 94.75 113 PHE A O 1
ATOM 830 N N . ILE A 1 114 ? -1.147 18.742 -0.661 1.00 94.44 114 ILE A N 1
ATOM 831 C CA . ILE A 1 114 ? -1.520 18.392 0.717 1.00 94.44 114 ILE A CA 1
ATOM 832 C C . ILE A 1 114 ? -2.891 18.990 1.045 1.00 94.44 114 ILE A C 1
ATOM 834 O O . ILE A 1 114 ? -3.787 18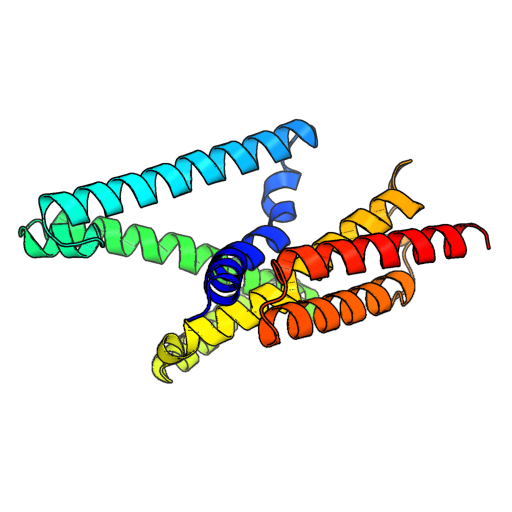.266 1.462 1.00 94.44 114 ILE A O 1
ATOM 838 N N . ILE A 1 115 ? -3.073 20.296 0.818 1.00 94.81 115 ILE A N 1
ATOM 839 C CA . ILE A 1 115 ? -4.331 20.992 1.129 1.00 94.81 115 ILE A CA 1
ATOM 840 C C . ILE A 1 115 ? -5.487 20.407 0.308 1.00 94.81 115 ILE A C 1
ATOM 842 O O . ILE A 1 115 ? -6.536 20.087 0.865 1.00 94.81 115 ILE A O 1
ATOM 846 N N . GLY A 1 116 ? -5.283 20.213 -0.999 1.00 94.25 116 GLY A N 1
ATOM 847 C CA . GLY A 1 116 ? -6.283 19.603 -1.876 1.00 94.25 116 GLY A CA 1
ATOM 848 C C . GLY A 1 116 ? -6.625 18.167 -1.475 1.00 94.25 116 GLY A C 1
ATOM 849 O O . GLY A 1 116 ? -7.797 17.814 -1.413 1.00 94.25 116 GLY A O 1
ATOM 850 N N . GLY A 1 117 ? -5.620 17.354 -1.137 1.00 93.00 117 GLY A N 1
ATOM 851 C CA . GLY A 1 117 ? -5.814 15.980 -0.673 1.00 93.00 117 GLY A CA 1
ATOM 852 C C . GLY A 1 117 ? -6.597 15.898 0.633 1.00 93.00 117 GLY A C 1
ATOM 853 O O . GLY A 1 117 ? -7.513 15.088 0.740 1.00 93.00 117 GLY A O 1
ATOM 854 N N . VAL A 1 118 ? -6.296 16.775 1.597 1.00 94.06 118 VAL A N 1
ATOM 855 C CA . VAL A 1 118 ? -7.056 16.877 2.852 1.00 94.06 118 VAL A CA 1
ATOM 856 C C . VAL A 1 118 ? -8.503 17.281 2.575 1.00 94.06 118 VAL A C 1
ATOM 858 O O . VAL A 1 118 ? -9.410 16.662 3.118 1.00 94.06 118 VAL A O 1
ATOM 861 N N . ALA A 1 119 ? -8.743 18.258 1.696 1.00 94.81 119 ALA A N 1
ATOM 862 C CA . ALA A 1 119 ? -10.102 18.657 1.332 1.00 94.81 119 ALA A CA 1
ATOM 863 C C . ALA A 1 119 ? -10.894 17.498 0.696 1.00 94.81 119 ALA A C 1
ATOM 865 O O . ALA A 1 119 ? -12.025 17.237 1.101 1.00 94.81 119 ALA A O 1
ATOM 866 N N . ILE A 1 120 ? -10.285 16.765 -0.243 1.00 93.69 120 ILE A N 1
ATOM 867 C CA . ILE A 1 120 ? -10.895 15.585 -0.875 1.00 93.69 120 ILE A CA 1
ATOM 868 C C . ILE A 1 120 ? -11.190 14.505 0.171 1.00 93.69 120 ILE A C 1
ATOM 870 O O . ILE A 1 120 ? -12.301 13.982 0.208 1.00 93.69 120 ILE A O 1
ATOM 874 N N . GLY A 1 121 ? -10.225 14.197 1.041 1.00 91.56 121 GLY A N 1
ATOM 875 C CA . GLY A 1 121 ? -10.389 13.212 2.109 1.00 91.56 121 GLY A CA 1
ATOM 876 C C . GLY A 1 121 ? -11.532 13.565 3.059 1.00 91.56 121 GLY A C 1
ATOM 877 O O . GLY A 1 121 ? -12.360 12.710 3.357 1.00 91.56 121 GLY A O 1
ATOM 878 N N . THR A 1 122 ? -11.634 14.832 3.466 1.00 92.69 122 THR A N 1
ATOM 879 C CA . THR A 1 122 ? -12.728 15.320 4.317 1.00 92.69 122 THR A CA 1
ATOM 880 C C . THR A 1 122 ? -14.081 15.195 3.625 1.00 92.69 122 THR A C 1
ATOM 882 O O . THR A 1 122 ? -15.031 14.723 4.239 1.00 92.69 122 THR A O 1
ATOM 885 N N . VAL A 1 123 ? -14.188 15.562 2.344 1.00 95.19 123 VAL A N 1
ATOM 886 C CA . VAL A 1 123 ? -15.442 15.398 1.590 1.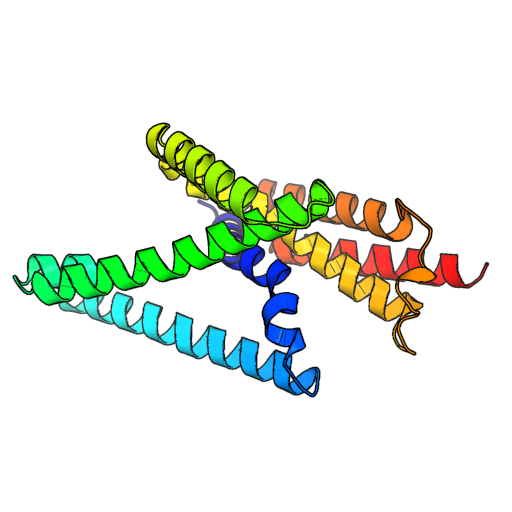00 95.19 123 VAL A CA 1
ATOM 887 C C . VAL A 1 123 ? -15.829 13.923 1.489 1.00 95.19 123 VAL A C 1
ATOM 889 O O . VAL A 1 123 ? -16.979 13.583 1.736 1.00 95.19 123 VAL A O 1
ATOM 892 N N . LEU A 1 124 ? -14.882 13.031 1.185 1.00 91.25 124 LEU A N 1
ATOM 893 C CA . LEU A 1 124 ? -15.146 11.590 1.128 1.00 91.25 124 LEU A CA 1
ATOM 894 C C . LEU A 1 124 ? -15.579 11.018 2.485 1.00 91.25 124 LEU A C 1
ATOM 896 O O . LEU A 1 124 ? -16.472 10.173 2.525 1.00 91.25 124 LEU A O 1
ATOM 900 N N . ALA A 1 125 ? -14.991 11.495 3.585 1.00 90.25 125 ALA A N 1
ATOM 901 C CA . ALA A 1 125 ? -15.418 11.129 4.933 1.00 90.25 125 ALA A CA 1
ATOM 902 C C . ALA A 1 125 ? -16.864 11.580 5.200 1.00 90.25 125 ALA A C 1
ATOM 904 O O . ALA A 1 125 ? -17.684 10.780 5.634 1.00 90.25 125 ALA A O 1
ATOM 905 N N . LEU A 1 126 ? -17.219 12.820 4.842 1.00 92.88 126 LEU A N 1
ATOM 906 C CA . LEU A 1 126 ? -18.592 13.330 4.972 1.00 92.88 126 LEU A CA 1
ATOM 907 C C . LEU A 1 126 ? -19.608 12.572 4.101 1.00 92.88 126 LEU A C 1
ATOM 909 O O . LEU A 1 126 ? -20.785 12.514 4.444 1.00 92.88 126 LEU A O 1
ATOM 913 N N . LEU A 1 127 ? -19.163 11.984 2.987 1.00 92.62 127 LEU A N 1
ATOM 914 C CA . LEU A 1 127 ? -19.983 11.134 2.119 1.00 92.62 127 LEU A CA 1
ATOM 915 C C . LEU A 1 127 ? -20.109 9.684 2.625 1.00 92.62 127 LEU A C 1
ATOM 917 O O . LEU A 1 127 ? -20.748 8.870 1.962 1.00 92.62 127 LEU A O 1
ATOM 921 N N . GLY A 1 128 ? -19.523 9.347 3.779 1.00 88.94 128 GLY A N 1
ATOM 922 C CA . GLY A 1 128 ? -19.688 8.042 4.421 1.00 88.94 128 GLY A CA 1
ATOM 923 C C . GLY A 1 128 ? -18.850 6.922 3.803 1.00 88.94 128 GLY A C 1
ATOM 924 O O . GLY A 1 128 ? -19.251 5.757 3.839 1.00 88.94 128 GLY A O 1
ATOM 925 N N . VAL A 1 129 ? -17.675 7.239 3.240 1.00 87.69 129 VAL A N 1
ATOM 926 C CA . VAL A 1 129 ? -16.791 6.231 2.617 1.00 87.69 129 VAL A CA 1
ATOM 927 C C . VAL A 1 129 ? -16.353 5.123 3.592 1.00 87.69 129 VAL A C 1
ATOM 929 O O . VAL A 1 129 ? -16.014 4.018 3.164 1.00 87.69 129 VAL A O 1
ATOM 932 N N . GLU A 1 130 ? -16.409 5.378 4.903 1.00 84.69 130 GLU A N 1
ATOM 933 C CA . GLU A 1 130 ? -16.188 4.387 5.966 1.00 84.69 130 GLU A CA 1
ATOM 934 C C . GLU A 1 130 ? -17.076 3.139 5.831 1.00 84.69 130 GLU A C 1
ATOM 936 O O . GLU A 1 130 ? -16.608 2.026 6.074 1.00 84.69 130 GLU A O 1
ATOM 941 N N . GLY A 1 131 ? -18.311 3.287 5.334 1.00 88.06 131 GLY A N 1
ATOM 942 C CA . GLY A 1 131 ? -19.230 2.173 5.082 1.00 88.06 131 GLY A CA 1
ATOM 943 C C . GLY A 1 131 ? -18.781 1.240 3.950 1.00 88.06 131 GLY A C 1
ATOM 944 O O . GLY A 1 131 ? -19.330 0.152 3.773 1.00 88.06 131 GLY A O 1
ATOM 945 N N . HIS A 1 132 ? -17.769 1.635 3.175 1.00 88.69 132 HIS A N 1
ATOM 946 C CA . HIS A 1 132 ? -17.225 0.873 2.049 1.00 88.69 132 HIS A CA 1
ATOM 947 C C . HIS A 1 132 ? -15.756 0.489 2.245 1.00 88.69 132 HIS A C 1
ATOM 949 O O . HIS A 1 132 ? -15.110 -0.001 1.313 1.00 88.69 132 HIS A O 1
ATOM 955 N N . ILE A 1 133 ? -15.227 0.647 3.464 1.00 85.88 133 ILE A N 1
ATOM 956 C CA . ILE A 1 133 ? -13.806 0.439 3.744 1.00 85.88 133 ILE A CA 1
ATOM 957 C C . ILE A 1 133 ? -13.355 -0.992 3.440 1.00 85.88 133 ILE A C 1
ATOM 959 O O . ILE A 1 133 ? -12.284 -1.184 2.882 1.00 85.88 133 ILE A O 1
ATOM 963 N N . VAL A 1 134 ? -14.186 -2.006 3.705 1.00 86.31 134 VAL A N 1
ATOM 964 C CA . VAL A 1 134 ? -13.836 -3.413 3.438 1.00 86.31 134 VAL A CA 1
ATOM 965 C C . VAL A 1 134 ? -13.652 -3.667 1.941 1.00 86.31 134 VAL A C 1
ATOM 967 O O . VAL A 1 134 ? -12.665 -4.288 1.541 1.00 86.31 134 VAL A O 1
ATOM 970 N N . GLY A 1 135 ? -14.568 -3.159 1.110 1.00 86.06 135 GLY A N 1
ATOM 971 C CA . GLY A 1 135 ? -14.481 -3.281 -0.346 1.00 86.06 135 GLY A CA 1
ATOM 972 C C . GLY A 1 135 ? -13.280 -2.522 -0.905 1.00 86.06 135 GLY A C 1
ATOM 973 O O . GLY A 1 135 ? -12.527 -3.059 -1.716 1.00 86.06 135 GLY A O 1
ATOM 974 N N . TYR A 1 136 ? -13.040 -1.313 -0.397 1.00 87.25 136 TYR A N 1
ATOM 975 C CA . TYR A 1 136 ? -11.863 -0.523 -0.745 1.00 87.25 136 TYR A CA 1
ATOM 976 C C . TYR A 1 136 ? -10.551 -1.230 -0.370 1.00 87.25 136 TYR A C 1
ATOM 978 O O . TYR A 1 136 ? -9.660 -1.352 -1.210 1.00 87.25 136 TYR A O 1
ATOM 986 N N . LEU A 1 137 ? -10.443 -1.760 0.854 1.00 87.62 137 LEU A N 1
ATOM 987 C CA . LEU A 1 137 ? -9.279 -2.512 1.327 1.00 87.62 137 LEU A CA 1
ATOM 988 C C . LEU A 1 137 ? -9.048 -3.785 0.499 1.00 87.62 137 LEU A C 1
ATOM 990 O O . LEU A 1 137 ? -7.908 -4.110 0.174 1.00 87.62 137 LEU A O 1
ATOM 994 N N . SER A 1 138 ? -10.117 -4.482 0.106 1.00 87.94 138 SER A N 1
ATOM 995 C CA . SER A 1 138 ? -10.017 -5.633 -0.797 1.00 87.94 138 SER A CA 1
ATOM 996 C C . SER A 1 138 ? -9.479 -5.221 -2.172 1.00 87.94 138 SER A C 1
ATOM 998 O O . SER A 1 138 ? -8.537 -5.836 -2.672 1.00 87.94 138 SER A O 1
ATOM 1000 N N . LEU A 1 139 ? -9.997 -4.128 -2.744 1.00 89.44 139 LEU A N 1
ATOM 1001 C CA . LEU A 1 139 ? -9.558 -3.601 -4.036 1.00 89.44 139 LEU A CA 1
ATOM 1002 C C . LEU A 1 139 ? -8.071 -3.224 -4.024 1.00 89.44 139 LEU A C 1
ATOM 1004 O O . LEU A 1 139 ? -7.313 -3.654 -4.892 1.00 89.44 139 LEU A O 1
ATOM 1008 N N . ILE A 1 140 ? -7.621 -2.453 -3.032 1.00 90.56 140 ILE A N 1
ATOM 1009 C CA . ILE A 1 140 ? -6.205 -2.073 -2.940 1.00 90.56 140 ILE A CA 1
ATOM 1010 C C . ILE A 1 140 ? -5.311 -3.279 -2.620 1.00 90.56 140 ILE A C 1
ATOM 1012 O O . ILE A 1 140 ? -4.187 -3.341 -3.114 1.00 90.56 140 ILE A O 1
ATOM 1016 N N . GLY A 1 141 ? -5.813 -4.264 -1.866 1.00 88.44 141 GLY A N 1
ATOM 1017 C CA . GLY A 1 141 ? -5.135 -5.540 -1.625 1.00 88.44 141 GLY A CA 1
ATOM 1018 C C . GLY A 1 141 ? -4.939 -6.370 -2.897 1.00 88.44 141 GLY A C 1
ATOM 1019 O O . GLY A 1 141 ? -4.003 -7.159 -2.973 1.00 88.44 141 GLY A O 1
ATOM 1020 N N . ILE A 1 142 ? -5.764 -6.162 -3.923 1.00 91.19 142 ILE A N 1
ATOM 1021 C CA . ILE A 1 142 ? -5.611 -6.784 -5.243 1.00 91.19 142 ILE A CA 1
ATOM 1022 C C . ILE A 1 142 ? -4.664 -5.969 -6.134 1.00 91.19 142 ILE A C 1
ATOM 1024 O O . ILE A 1 142 ? -3.801 -6.541 -6.796 1.00 91.19 142 ILE A O 1
ATOM 1028 N N . LEU A 1 143 ? -4.816 -4.641 -6.162 1.00 92.75 143 LEU A N 1
ATOM 1029 C CA . LEU A 1 143 ? -4.141 -3.780 -7.141 1.00 92.75 143 LEU A CA 1
ATOM 1030 C C . LEU A 1 143 ? -2.707 -3.407 -6.760 1.00 92.75 143 LEU A C 1
ATOM 1032 O O . LEU A 1 143 ? -1.846 -3.295 -7.627 1.00 92.75 143 LEU A O 1
ATOM 1036 N N . ILE A 1 144 ? -2.427 -3.187 -5.478 1.00 92.62 144 ILE A N 1
ATOM 1037 C CA . ILE A 1 144 ? -1.122 -2.673 -5.045 1.00 92.62 144 ILE A CA 1
ATOM 1038 C C . ILE A 1 144 ? -0.039 -3.768 -5.011 1.00 92.62 144 ILE A C 1
ATOM 1040 O O . ILE A 1 144 ? 1.055 -3.533 -5.533 1.00 92.62 144 ILE A O 1
ATOM 1044 N N . PRO A 1 145 ? -0.278 -4.967 -4.444 1.00 92.56 145 PRO A N 1
ATOM 1045 C CA . PRO A 1 145 ? 0.774 -5.975 -4.291 1.00 92.56 145 PRO A CA 1
ATOM 1046 C C . PRO A 1 145 ? 1.457 -6.429 -5.597 1.00 92.56 145 PRO A C 1
ATOM 1048 O O . PRO A 1 145 ? 2.687 -6.552 -5.592 1.00 92.56 145 PRO A O 1
ATOM 1051 N N . PRO A 1 146 ? 0.751 -6.601 -6.737 1.00 94.88 146 PRO A N 1
ATOM 1052 C CA . PRO A 1 146 ? 1.383 -6.919 -8.020 1.00 94.88 146 PRO A CA 1
ATOM 1053 C C . PRO A 1 146 ? 2.471 -5.927 -8.453 1.00 94.88 146 PRO A C 1
ATOM 1055 O O . PRO A 1 146 ? 3.441 -6.339 -9.090 1.00 94.88 146 PRO A O 1
ATOM 1058 N N . VAL A 1 147 ? 2.381 -4.645 -8.066 1.00 93.38 147 VAL A N 1
ATOM 1059 C CA . VAL A 1 147 ? 3.440 -3.649 -8.330 1.00 93.38 147 VAL A CA 1
ATOM 1060 C C . VAL A 1 147 ? 4.762 -4.094 -7.704 1.00 93.38 147 VAL A C 1
ATOM 1062 O O . VAL A 1 147 ? 5.801 -4.070 -8.363 1.00 93.38 147 VAL A O 1
ATOM 1065 N N . GLY A 1 148 ? 4.725 -4.564 -6.454 1.00 91.44 148 GLY A N 1
ATOM 1066 C CA . GLY A 1 148 ? 5.898 -5.105 -5.767 1.00 91.44 148 GLY A CA 1
ATOM 1067 C C . GLY A 1 148 ? 6.474 -6.325 -6.488 1.00 91.44 148 GLY A C 1
ATOM 1068 O O . GLY A 1 148 ? 7.690 -6.421 -6.654 1.00 91.44 148 GLY A O 1
ATOM 1069 N N . GLY A 1 149 ? 5.607 -7.210 -6.992 1.00 93.50 149 GLY A N 1
ATOM 1070 C CA . GLY A 1 149 ? 6.009 -8.354 -7.813 1.00 93.50 149 GLY A CA 1
ATOM 1071 C C . GLY A 1 149 ? 6.789 -7.930 -9.058 1.00 93.50 149 GLY A C 1
ATOM 1072 O O . GLY A 1 149 ? 7.902 -8.411 -9.278 1.00 93.50 149 GLY A O 1
ATOM 1073 N N . VAL A 1 150 ? 6.261 -6.969 -9.823 1.00 94.75 150 VAL A N 1
ATOM 1074 C CA . VAL A 1 150 ? 6.947 -6.424 -11.006 1.00 94.75 150 VAL A CA 1
ATOM 1075 C C . VAL A 1 150 ? 8.298 -5.816 -10.649 1.00 94.75 150 VAL A C 1
ATOM 1077 O O . VAL A 1 150 ? 9.282 -6.115 -11.320 1.00 94.75 150 VAL A O 1
ATOM 1080 N N . LEU A 1 151 ? 8.374 -4.997 -9.595 1.00 91.31 151 LEU A N 1
ATOM 1081 C CA . LEU A 1 151 ? 9.628 -4.366 -9.170 1.00 91.31 151 LEU A CA 1
ATOM 1082 C C . LEU A 1 151 ? 10.704 -5.406 -8.831 1.00 91.31 151 LEU A C 1
ATOM 1084 O O . LEU A 1 151 ? 11.851 -5.265 -9.256 1.00 91.31 151 LEU A O 1
ATOM 1088 N N . ILE A 1 152 ? 10.333 -6.472 -8.115 1.00 91.62 152 ILE A N 1
ATOM 1089 C CA . ILE A 1 152 ? 11.246 -7.568 -7.768 1.00 91.62 152 ILE A CA 1
ATOM 1090 C C . ILE A 1 152 ? 11.681 -8.324 -9.028 1.00 91.62 152 ILE A C 1
ATOM 1092 O O . ILE A 1 152 ? 12.878 -8.522 -9.238 1.00 91.62 152 ILE A O 1
ATOM 1096 N N . GLY A 1 153 ? 10.734 -8.731 -9.878 1.00 92.75 153 GLY A N 1
ATOM 1097 C CA . GLY A 1 153 ? 11.029 -9.485 -11.100 1.00 92.75 153 GLY A CA 1
ATOM 1098 C C . GLY A 1 153 ? 11.923 -8.705 -12.065 1.00 92.75 153 GLY A C 1
ATOM 1099 O O . GLY A 1 153 ? 12.895 -9.243 -12.600 1.00 92.75 153 GLY A O 1
ATOM 1100 N N . ASP A 1 154 ? 11.648 -7.413 -12.223 1.00 90.50 154 ASP A N 1
ATOM 1101 C CA . ASP A 1 154 ? 12.421 -6.506 -13.064 1.00 90.50 154 ASP A CA 1
ATOM 1102 C C . ASP A 1 154 ? 13.837 -6.272 -12.518 1.00 90.50 154 ASP A C 1
ATOM 1104 O O . ASP A 1 154 ? 14.814 -6.292 -13.274 1.00 90.50 154 ASP A O 1
ATOM 1108 N N . TRP A 1 155 ? 13.966 -6.110 -11.197 1.00 89.25 155 TRP A N 1
ATOM 1109 C CA . TRP A 1 155 ? 15.263 -5.990 -10.537 1.00 89.25 155 TRP A CA 1
ATOM 1110 C C . TRP A 1 155 ? 16.106 -7.258 -10.704 1.00 89.25 155 TRP A C 1
ATOM 1112 O O . TRP A 1 155 ? 17.279 -7.165 -11.071 1.00 89.25 155 TRP A O 1
ATOM 1122 N N . ILE A 1 156 ? 15.504 -8.441 -10.524 1.00 90.81 156 ILE A N 1
ATOM 1123 C CA . ILE A 1 156 ? 16.175 -9.731 -10.735 1.00 90.81 156 ILE A CA 1
ATOM 1124 C C . ILE A 1 156 ? 16.649 -9.872 -12.185 1.00 90.81 156 ILE A C 1
ATOM 1126 O O . ILE A 1 156 ? 17.768 -10.329 -12.414 1.00 90.81 156 ILE A O 1
ATOM 1130 N N . ALA A 1 157 ? 15.814 -9.491 -13.154 1.00 88.25 157 ALA A N 1
ATOM 1131 C CA . ALA A 1 157 ? 16.116 -9.652 -14.572 1.00 88.25 157 ALA A CA 1
ATOM 1132 C C . ALA A 1 157 ? 17.266 -8.763 -15.061 1.00 88.25 157 ALA A C 1
ATOM 1134 O O . ALA A 1 157 ? 18.033 -9.200 -15.916 1.00 88.25 157 ALA A O 1
ATOM 1135 N N . ARG A 1 158 ? 17.353 -7.514 -14.582 1.00 81.44 158 ARG A N 1
ATOM 1136 C CA . ARG A 1 158 ? 18.169 -6.479 -15.248 1.00 81.44 158 ARG A CA 1
ATOM 1137 C C . ARG A 1 158 ? 19.119 -5.722 -14.331 1.00 81.44 158 ARG A C 1
ATOM 1139 O O . ARG A 1 158 ? 20.185 -5.316 -14.773 1.00 81.44 158 ARG A O 1
ATOM 1146 N N . TRP A 1 159 ? 18.763 -5.549 -13.061 1.00 82.19 159 TRP A N 1
ATOM 1147 C CA . TRP A 1 159 ? 19.451 -4.609 -12.167 1.00 82.19 159 TRP A CA 1
ATOM 1148 C C . TRP A 1 159 ? 20.241 -5.273 -11.038 1.00 82.19 159 TRP A C 1
ATOM 1150 O O . TRP A 1 159 ? 20.814 -4.578 -10.200 1.00 82.19 159 TRP A O 1
ATOM 1160 N N . ARG A 1 160 ? 20.341 -6.610 -11.035 1.00 78.00 160 ARG A N 1
ATOM 1161 C CA . ARG A 1 160 ? 21.182 -7.365 -10.088 1.00 78.00 160 ARG A CA 1
ATOM 1162 C C . ARG A 1 160 ? 22.645 -6.915 -10.075 1.00 78.00 160 ARG A C 1
ATOM 1164 O O . ARG A 1 160 ? 23.280 -6.997 -9.031 1.00 78.00 160 ARG A O 1
ATOM 1171 N N . GLY A 1 161 ? 23.166 -6.463 -11.217 1.00 73.62 161 GLY A N 1
ATOM 1172 C CA . GLY A 1 161 ? 24.541 -5.972 -11.362 1.00 73.62 161 GLY A CA 1
ATOM 1173 C C . GLY A 1 161 ? 24.723 -4.474 -11.091 1.00 73.62 161 GLY A C 1
ATOM 1174 O O . GLY A 1 161 ? 25.848 -3.992 -11.158 1.00 73.62 161 GLY A O 1
ATOM 1175 N N . GLY A 1 162 ? 23.645 -3.739 -10.800 1.00 77.94 162 GLY A N 1
ATOM 1176 C CA . GLY A 1 162 ? 23.653 -2.284 -10.628 1.00 77.94 162 GLY A CA 1
ATOM 1177 C C . GLY A 1 162 ? 22.545 -1.596 -11.426 1.00 77.94 162 GLY A C 1
ATOM 1178 O O . GLY A 1 162 ? 22.113 -2.092 -12.465 1.00 77.94 162 GLY A O 1
ATOM 1179 N N . GLN A 1 163 ? 22.071 -0.453 -10.924 1.00 79.56 163 GLN A N 1
ATOM 1180 C CA . GLN A 1 163 ? 21.092 0.393 -11.611 1.00 79.56 163 GLN A CA 1
ATOM 1181 C C . GLN A 1 163 ? 21.800 1.540 -12.350 1.00 79.56 163 GLN A C 1
ATOM 1183 O O . GLN A 1 163 ? 22.713 2.147 -11.786 1.00 79.56 163 GLN A O 1
ATOM 1188 N N . PRO A 1 164 ? 21.393 1.866 -13.586 1.00 81.19 164 PRO A N 1
ATOM 1189 C CA . PRO A 1 164 ? 21.935 2.980 -14.339 1.00 81.19 164 PRO A CA 1
ATOM 1190 C C . PRO A 1 164 ? 21.376 4.295 -13.795 1.00 81.19 164 PRO A C 1
ATOM 1192 O O . PRO A 1 164 ? 20.371 4.325 -13.079 1.00 81.19 164 PRO A O 1
ATOM 1195 N N . ALA A 1 165 ? 22.022 5.403 -14.152 1.00 81.06 165 ALA A N 1
ATOM 1196 C CA . ALA A 1 165 ? 21.545 6.720 -13.759 1.00 81.06 165 ALA A CA 1
ATOM 1197 C C . ALA A 1 165 ? 20.137 6.976 -14.320 1.00 81.06 165 ALA A C 1
ATOM 1199 O O . ALA A 1 165 ? 19.863 6.678 -15.483 1.00 81.06 165 ALA A O 1
ATOM 1200 N N . LEU A 1 166 ? 19.259 7.583 -13.515 1.00 78.50 166 LEU A N 1
ATOM 1201 C CA . LEU A 1 166 ? 17.876 7.904 -13.899 1.00 78.50 166 LEU A CA 1
ATOM 1202 C C . LEU A 1 166 ? 17.788 8.694 -15.216 1.00 78.50 166 LEU A C 1
ATOM 1204 O O . LEU A 1 166 ? 16.865 8.481 -15.991 1.00 78.50 166 LEU A O 1
ATOM 1208 N N . SER A 1 167 ? 18.777 9.545 -15.507 1.00 78.75 167 SER A N 1
ATOM 1209 C CA . SER A 1 167 ? 18.871 10.322 -16.752 1.00 78.75 167 SER A CA 1
ATOM 1210 C C . SER A 1 167 ? 19.013 9.474 -18.020 1.00 78.75 167 SER A C 1
ATOM 1212 O O . SER A 1 167 ? 18.731 9.959 -19.111 1.00 78.75 167 SER A O 1
ATOM 1214 N N . THR A 1 168 ? 19.445 8.219 -17.892 1.00 79.25 168 THR A N 1
ATOM 1215 C CA . THR A 1 168 ? 19.597 7.284 -19.019 1.00 79.25 168 THR A CA 1
ATOM 1216 C C . THR A 1 168 ? 18.311 6.518 -19.333 1.00 79.25 168 THR A C 1
ATOM 1218 O O . THR A 1 168 ? 18.216 5.871 -20.374 1.00 79.25 168 THR A O 1
ATOM 1221 N N . LEU A 1 169 ? 17.305 6.599 -18.458 1.00 79.31 169 LEU A N 1
ATOM 1222 C CA . LEU A 1 169 ? 16.013 5.948 -18.638 1.00 79.31 169 LEU A CA 1
ATOM 1223 C C . LEU A 1 169 ? 15.073 6.895 -19.395 1.00 79.31 169 LEU A C 1
ATOM 1225 O O . LEU A 1 169 ? 14.447 7.774 -18.810 1.00 79.31 169 LEU A O 1
ATOM 1229 N N . THR A 1 170 ? 14.983 6.720 -20.712 1.00 74.06 170 THR A N 1
ATOM 1230 C CA . THR A 1 170 ? 14.171 7.570 -21.606 1.00 74.06 170 THR A CA 1
ATOM 1231 C C . THR A 1 170 ? 12.794 6.988 -21.929 1.00 74.06 170 THR A C 1
ATOM 1233 O O . THR A 1 170 ? 11.919 7.693 -22.437 1.00 74.06 170 THR A O 1
ATOM 1236 N N . GLU A 1 171 ? 12.572 5.708 -21.633 1.00 80.12 171 GLU A N 1
ATOM 1237 C CA . GLU A 1 171 ? 11.325 5.015 -21.946 1.00 80.12 171 GLU A CA 1
ATOM 1238 C C . GLU A 1 171 ? 10.208 5.429 -20.973 1.00 80.12 171 GLU A C 1
ATOM 1240 O O . GLU A 1 171 ? 10.242 5.104 -19.787 1.00 80.12 171 GLU A O 1
ATOM 1245 N N . LYS A 1 172 ? 9.196 6.147 -21.483 1.00 81.31 172 LYS A N 1
ATOM 1246 C CA . LYS A 1 172 ? 8.061 6.638 -20.677 1.00 81.31 172 LYS A CA 1
ATOM 1247 C C . LYS A 1 172 ? 7.156 5.518 -20.162 1.00 81.31 172 LYS A C 1
ATOM 1249 O O . LYS A 1 172 ? 6.616 5.623 -19.066 1.00 81.31 172 LYS A O 1
ATOM 1254 N N . VAL A 1 173 ? 6.955 4.470 -20.961 1.00 85.56 173 VAL A N 1
ATOM 1255 C CA . VAL A 1 173 ? 6.087 3.334 -20.627 1.00 85.56 173 VAL A CA 1
ATOM 1256 C C . VAL A 1 173 ? 6.805 2.052 -20.987 1.00 85.56 173 VAL A C 1
ATOM 1258 O O . VAL A 1 173 ? 7.215 1.869 -22.126 1.00 85.56 173 VAL A O 1
ATOM 1261 N N . ARG A 1 174 ? 6.901 1.148 -20.016 1.00 87.56 174 ARG A N 1
ATOM 1262 C CA . ARG A 1 174 ? 7.571 -0.138 -20.178 1.00 87.56 174 ARG A CA 1
ATOM 1263 C C . ARG A 1 174 ? 6.568 -1.275 -20.186 1.00 87.56 174 ARG A C 1
ATOM 1265 O O . ARG A 1 174 ? 6.100 -1.706 -19.131 1.00 87.56 174 ARG A O 1
ATOM 1272 N N . TRP A 1 175 ? 6.279 -1.815 -21.365 1.00 89.50 175 TRP A N 1
ATOM 1273 C CA . TRP A 1 175 ? 5.318 -2.912 -21.519 1.00 89.50 175 TRP A CA 1
ATOM 1274 C C . TRP A 1 175 ? 5.745 -4.197 -20.805 1.00 89.50 175 TRP A C 1
ATOM 1276 O O . TRP A 1 175 ? 4.901 -4.926 -20.293 1.00 89.50 175 TRP A O 1
ATOM 1286 N N . GLN A 1 176 ? 7.051 -4.433 -20.678 1.00 87.94 176 GLN A N 1
ATOM 1287 C CA . GLN A 1 176 ? 7.621 -5.573 -19.952 1.00 87.94 176 GLN A CA 1
ATOM 1288 C C . GLN A 1 176 ? 7.356 -5.503 -18.439 1.00 87.94 176 GLN A C 1
ATOM 1290 O O . GLN A 1 176 ? 7.498 -6.512 -17.760 1.00 87.94 176 GLN A O 1
ATOM 1295 N N . ALA A 1 177 ? 6.979 -4.332 -17.917 1.00 89.88 177 ALA A N 1
ATOM 1296 C CA . ALA A 1 177 ? 6.552 -4.133 -16.535 1.00 89.88 177 ALA A CA 1
ATOM 1297 C C . ALA A 1 177 ? 5.022 -4.001 -16.434 1.00 89.88 177 ALA A C 1
ATOM 1299 O O . ALA A 1 177 ? 4.400 -4.602 -15.562 1.00 89.88 177 ALA A O 1
ATOM 1300 N N . LEU A 1 178 ? 4.404 -3.266 -17.363 1.00 93.81 178 LEU A N 1
ATOM 1301 C CA . LEU A 1 178 ? 2.968 -2.989 -17.346 1.00 93.81 178 LEU A CA 1
ATOM 1302 C C . LEU A 1 178 ? 2.112 -4.232 -17.633 1.00 93.81 178 LEU A C 1
ATOM 1304 O O . LEU A 1 178 ? 1.114 -4.448 -16.951 1.00 93.81 178 LEU A O 1
ATOM 1308 N N . VAL A 1 179 ? 2.501 -5.077 -18.594 1.00 94.88 179 VAL A N 1
ATOM 1309 C CA . VAL A 1 179 ? 1.735 -6.291 -18.931 1.00 94.88 179 VAL A CA 1
ATOM 1310 C C . VAL A 1 179 ? 1.729 -7.294 -17.765 1.00 94.88 179 VAL A C 1
ATOM 1312 O O . VAL A 1 179 ? 0.640 -7.707 -17.366 1.00 94.88 179 VAL A O 1
ATOM 1315 N N . PRO A 1 180 ? 2.875 -7.653 -17.147 1.00 95.75 180 PRO A N 1
ATOM 1316 C CA . PRO A 1 180 ? 2.878 -8.513 -15.962 1.00 95.75 180 PRO A CA 1
ATOM 1317 C C . PRO A 1 180 ? 2.108 -7.936 -14.777 1.00 95.75 180 PRO A C 1
ATOM 1319 O O . PRO A 1 180 ? 1.460 -8.693 -14.062 1.00 95.75 180 PRO A O 1
ATOM 1322 N N . TYR A 1 181 ? 2.147 -6.614 -14.582 1.00 96.69 181 TYR A N 1
ATOM 1323 C CA . TYR A 1 181 ? 1.356 -5.946 -13.551 1.00 96.69 181 TYR A CA 1
ATOM 1324 C C . TYR A 1 181 ? -0.145 -6.171 -13.766 1.00 96.69 181 TYR A C 1
ATOM 1326 O O . TYR A 1 181 ? -0.818 -6.682 -12.873 1.00 96.69 181 TYR A O 1
ATOM 1334 N N . VAL A 1 182 ? -0.658 -5.852 -14.961 1.00 96.69 182 VAL A N 1
ATOM 1335 C CA . VAL A 1 182 ? -2.085 -6.016 -15.286 1.00 96.69 182 VAL A CA 1
ATOM 1336 C C . VAL A 1 182 ? -2.503 -7.480 -15.155 1.00 96.69 182 VAL A C 1
ATOM 1338 O O . VAL A 1 182 ? -3.530 -7.765 -14.545 1.00 96.69 182 VAL A O 1
ATOM 1341 N N . LEU A 1 183 ? -1.690 -8.414 -15.659 1.00 96.38 183 LEU A N 1
ATOM 1342 C CA . LEU A 1 183 ? -1.948 -9.848 -15.510 1.00 96.38 183 LEU A CA 1
ATOM 1343 C C . LEU A 1 183 ? -1.985 -10.272 -14.035 1.00 96.38 183 LEU A C 1
ATOM 1345 O O . LEU A 1 183 ? -2.879 -11.015 -13.640 1.00 96.38 183 LEU A O 1
ATOM 1349 N N . GLY A 1 184 ? -1.058 -9.775 -13.212 1.00 96.06 184 GLY A N 1
ATOM 1350 C CA . GLY A 1 184 ? -1.045 -10.017 -11.771 1.00 96.06 184 GLY A CA 1
ATOM 1351 C C . GLY A 1 184 ? -2.308 -9.504 -11.079 1.00 96.06 184 GLY A C 1
ATOM 1352 O O . GLY A 1 184 ? -2.901 -10.237 -10.293 1.00 96.06 184 GLY A O 1
ATOM 1353 N N . CYS A 1 185 ? -2.771 -8.297 -11.419 1.00 95.94 185 CYS A N 1
ATOM 1354 C CA . CYS A 1 185 ? -4.023 -7.739 -10.898 1.00 95.94 185 CYS A CA 1
ATOM 1355 C C . CYS A 1 185 ? -5.244 -8.573 -11.302 1.00 95.94 185 CYS A C 1
ATOM 1357 O O . CYS A 1 185 ? -6.095 -8.851 -10.461 1.00 95.94 185 CYS A O 1
ATOM 1359 N N . VAL A 1 186 ? -5.326 -9.006 -12.565 1.00 95.94 186 VAL A N 1
ATOM 1360 C CA . VAL A 1 186 ? -6.431 -9.848 -13.051 1.00 95.94 186 VAL A CA 1
ATOM 1361 C C . VAL A 1 186 ? -6.440 -11.194 -12.331 1.00 95.94 186 VAL A C 1
ATOM 1363 O O . VAL A 1 186 ? -7.487 -11.622 -11.853 1.00 95.94 186 VAL A O 1
ATOM 1366 N N . VAL A 1 187 ? -5.284 -11.849 -12.189 1.00 94.75 187 VAL A N 1
ATOM 1367 C CA . VAL A 1 187 ? -5.200 -13.136 -11.480 1.00 94.75 187 VAL A CA 1
ATOM 1368 C C . VAL A 1 187 ? -5.520 -12.979 -9.994 1.00 94.75 187 VAL A C 1
ATOM 1370 O O . VAL A 1 187 ? -6.238 -13.812 -9.447 1.00 94.75 187 VAL A O 1
ATOM 1373 N N . ALA A 1 188 ? -5.050 -11.912 -9.346 1.00 92.69 188 ALA A N 1
ATOM 1374 C CA . ALA A 1 188 ? -5.398 -11.611 -7.959 1.00 92.69 188 ALA A CA 1
ATOM 1375 C C . ALA A 1 188 ? -6.905 -11.362 -7.790 1.00 92.69 188 ALA A C 1
ATOM 1377 O O . ALA A 1 188 ? -7.508 -11.873 -6.850 1.00 92.69 188 ALA A O 1
ATOM 1378 N N . TRP A 1 189 ? -7.533 -10.637 -8.718 1.00 92.06 189 TRP A N 1
ATOM 1379 C CA . TRP A 1 189 ? -8.976 -10.409 -8.705 1.00 92.06 189 TRP A CA 1
ATOM 1380 C C . TRP A 1 189 ? -9.763 -11.721 -8.840 1.00 92.06 189 TRP A C 1
ATOM 1382 O O . TRP A 1 189 ? -10.625 -12.000 -8.011 1.00 92.06 189 TRP A O 1
ATOM 1392 N N . VAL A 1 190 ? -9.401 -12.576 -9.805 1.00 91.19 190 VAL A N 1
ATOM 1393 C CA . VAL A 1 190 ? -9.995 -13.917 -9.972 1.00 91.19 190 VAL A CA 1
ATOM 1394 C C . VAL A 1 190 ? -9.780 -14.764 -8.711 1.00 91.19 190 VAL A C 1
ATOM 1396 O O . VAL A 1 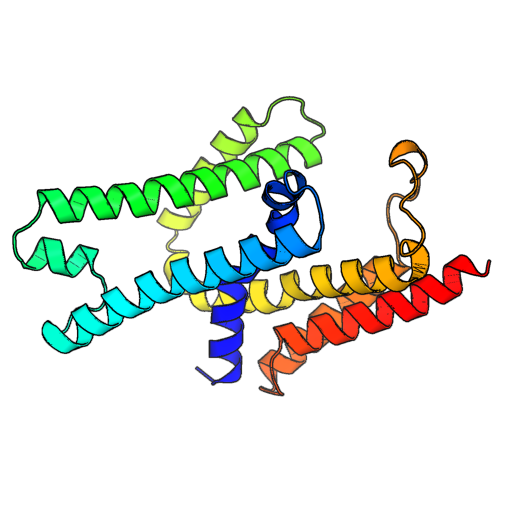190 ? -10.707 -15.384 -8.203 1.00 91.19 190 VAL A O 1
ATOM 1399 N N . SER A 1 191 ? -8.570 -14.764 -8.153 1.00 88.56 191 SER A N 1
ATOM 1400 C CA . SER A 1 191 ? -8.240 -15.479 -6.914 1.00 88.56 191 SER A CA 1
ATOM 1401 C C . SER A 1 191 ? -9.112 -15.025 -5.736 1.00 88.56 191 SER A C 1
ATOM 1403 O O . SER A 1 191 ? -9.557 -15.869 -4.959 1.00 88.56 191 SER A O 1
ATOM 1405 N N . ASN A 1 192 ? -9.419 -13.729 -5.634 1.00 86.31 192 ASN A N 1
ATOM 1406 C CA . ASN A 1 192 ? -10.298 -13.185 -4.599 1.00 86.31 192 ASN A CA 1
ATOM 1407 C C . ASN A 1 192 ? -11.767 -13.585 -4.813 1.00 86.31 192 ASN A C 1
ATOM 1409 O O . ASN A 1 192 ? -12.412 -14.024 -3.865 1.00 86.31 192 ASN A O 1
ATOM 1413 N N . GLU A 1 193 ? -12.270 -13.475 -6.047 1.00 85.50 193 GLU A N 1
ATOM 1414 C CA . GLU A 1 193 ? -13.670 -13.766 -6.398 1.00 85.50 193 GLU A CA 1
ATOM 1415 C C . GLU A 1 193 ? -14.018 -15.246 -6.199 1.00 85.50 193 GLU A C 1
ATOM 1417 O O . GLU A 1 193 ? -15.029 -15.588 -5.592 1.00 85.50 193 GLU A O 1
ATOM 1422 N N . TYR A 1 194 ? -13.134 -16.142 -6.644 1.00 84.94 194 TYR A N 1
ATOM 1423 C CA . TYR A 1 194 ? -13.329 -17.587 -6.512 1.00 84.94 194 TYR A CA 1
ATOM 1424 C C . TYR A 1 194 ? -12.802 -18.151 -5.180 1.00 84.94 194 TYR A C 1
ATOM 1426 O O . TYR A 1 194 ? -12.874 -19.358 -4.952 1.00 84.94 194 TYR A O 1
ATOM 1434 N N . GLY A 1 195 ? -12.247 -17.309 -4.298 1.00 80.44 195 GLY A N 1
ATOM 1435 C CA . GLY A 1 195 ? -11.685 -17.731 -3.009 1.00 80.44 195 GLY A CA 1
ATOM 1436 C C . GLY A 1 195 ? -10.502 -18.701 -3.126 1.00 80.44 195 GLY A C 1
ATOM 1437 O O . GLY A 1 195 ? -10.272 -19.512 -2.229 1.00 80.44 195 GLY A O 1
ATOM 1438 N N . ILE A 1 196 ? -9.760 -18.648 -4.234 1.00 79.50 196 ILE A N 1
ATOM 1439 C CA . ILE A 1 196 ? -8.660 -19.566 -4.533 1.00 79.50 196 ILE A CA 1
ATOM 1440 C C . ILE A 1 196 ? -7.365 -18.992 -3.960 1.00 79.50 196 ILE A C 1
ATOM 1442 O O . ILE A 1 196 ? -6.729 -18.140 -4.575 1.00 79.50 196 ILE A O 1
ATOM 1446 N N . GLY A 1 197 ? -6.936 -19.489 -2.802 1.00 81.19 197 GLY A N 1
ATOM 1447 C CA . GLY A 1 197 ? -5.675 -19.082 -2.178 1.00 81.19 197 GLY A CA 1
ATOM 1448 C C . GLY A 1 197 ? -5.698 -17.651 -1.625 1.00 81.19 197 GLY A C 1
ATOM 1449 O O . GLY A 1 197 ? -6.716 -17.182 -1.123 1.00 81.19 197 GLY A O 1
ATOM 1450 N N . ILE A 1 198 ? -4.546 -16.973 -1.671 1.00 86.62 198 ILE A N 1
ATOM 1451 C CA . ILE A 1 198 ? -4.371 -15.606 -1.158 1.00 86.62 198 ILE A CA 1
ATOM 1452 C C . ILE A 1 198 ? -4.168 -14.667 -2.351 1.00 86.62 198 ILE A C 1
ATOM 1454 O O . ILE A 1 198 ? -3.087 -14.646 -2.940 1.00 86.62 198 ILE A O 1
ATOM 1458 N N . ALA A 1 199 ? -5.192 -13.882 -2.683 1.00 89.50 199 ALA A N 1
ATOM 1459 C CA . ALA A 1 199 ? -5.215 -12.997 -3.851 1.00 89.50 199 ALA A CA 1
ATOM 1460 C C . ALA A 1 199 ? -3.996 -12.060 -3.982 1.00 89.50 199 ALA A C 1
ATOM 1462 O O . ALA A 1 199 ? -3.362 -12.046 -5.039 1.00 89.50 199 ALA A O 1
ATOM 1463 N N . PRO A 1 200 ? -3.574 -11.339 -2.926 1.00 89.62 200 PRO A N 1
ATOM 1464 C CA . PRO A 1 200 ? -2.346 -10.548 -2.973 1.00 89.62 200 PRO A CA 1
ATOM 1465 C C . PRO A 1 200 ? -1.104 -11.355 -3.373 1.00 89.62 200 PRO A C 1
ATOM 1467 O O . PRO A 1 200 ? -0.268 -10.889 -4.147 1.00 89.62 200 PRO A O 1
ATOM 1470 N N . LEU A 1 201 ? -0.974 -12.577 -2.844 1.00 91.25 201 LEU A N 1
ATOM 1471 C CA . LEU A 1 201 ? 0.200 -13.424 -3.043 1.00 91.25 201 LEU A CA 1
ATOM 1472 C C . LEU A 1 201 ? 0.252 -13.969 -4.472 1.00 91.25 201 LEU A C 1
ATOM 1474 O O . LEU A 1 201 ? 1.307 -13.932 -5.104 1.00 91.25 201 LEU A O 1
ATOM 1478 N N . THR A 1 202 ? -0.881 -14.442 -4.992 1.00 93.19 202 THR A N 1
ATOM 1479 C CA . THR A 1 202 ? -0.980 -14.936 -6.372 1.00 93.19 202 THR A CA 1
ATOM 1480 C C . THR A 1 202 ? -0.668 -13.819 -7.368 1.00 93.19 202 THR A C 1
ATOM 1482 O O . THR A 1 202 ? 0.128 -14.026 -8.287 1.00 93.19 202 THR A O 1
ATOM 1485 N N . GLY A 1 203 ? -1.184 -12.609 -7.127 1.00 93.50 203 GLY A N 1
ATOM 1486 C CA . GLY A 1 203 ? -0.870 -11.423 -7.922 1.00 93.50 203 GLY A CA 1
ATOM 1487 C C . GLY A 1 203 ? 0.616 -11.061 -7.930 1.00 93.50 203 GLY A C 1
ATOM 1488 O O . GLY A 1 203 ? 1.181 -10.834 -9.002 1.00 93.50 203 GLY A O 1
ATOM 1489 N N . ILE A 1 204 ? 1.272 -11.064 -6.760 1.00 94.62 204 ILE A N 1
ATOM 1490 C CA . ILE A 1 204 ? 2.725 -10.835 -6.646 1.00 94.62 204 ILE A CA 1
ATOM 1491 C C . ILE A 1 204 ? 3.500 -11.854 -7.483 1.00 94.62 204 ILE A C 1
ATOM 1493 O O . ILE A 1 204 ? 4.386 -11.469 -8.247 1.00 94.62 204 ILE A O 1
ATOM 1497 N N . VAL A 1 205 ? 3.187 -13.146 -7.343 1.00 95.31 205 VAL A N 1
ATOM 1498 C CA . VAL A 1 205 ? 3.930 -14.225 -8.011 1.00 95.31 205 VAL A CA 1
ATOM 1499 C C . VAL A 1 205 ? 3.800 -14.123 -9.530 1.00 95.31 205 VAL A C 1
ATOM 1501 O O . VAL A 1 205 ? 4.811 -14.178 -10.231 1.00 95.31 205 VAL A O 1
ATOM 1504 N N . VAL A 1 206 ? 2.585 -13.918 -10.047 1.00 95.94 206 VAL A N 1
ATOM 1505 C CA . VAL A 1 206 ? 2.344 -13.770 -11.493 1.00 95.94 206 VAL A CA 1
ATOM 1506 C C . VAL A 1 206 ? 3.084 -12.558 -12.052 1.00 95.94 206 VAL A C 1
ATOM 1508 O O . VAL A 1 206 ? 3.787 -12.671 -13.059 1.00 95.94 206 VAL A O 1
ATOM 1511 N N . ALA A 1 207 ? 2.978 -11.414 -11.375 1.00 96.50 207 ALA A N 1
ATOM 1512 C CA . ALA A 1 207 ? 3.647 -10.186 -11.782 1.00 96.50 207 ALA A CA 1
ATOM 1513 C C . ALA A 1 207 ? 5.179 -10.325 -11.771 1.00 96.50 207 ALA A C 1
ATOM 1515 O O . ALA A 1 207 ? 5.845 -9.898 -12.715 1.00 96.50 207 ALA A O 1
ATOM 1516 N N . LEU A 1 208 ? 5.737 -10.974 -10.744 1.00 96.31 208 LEU A N 1
ATOM 1517 C CA . LEU A 1 208 ? 7.171 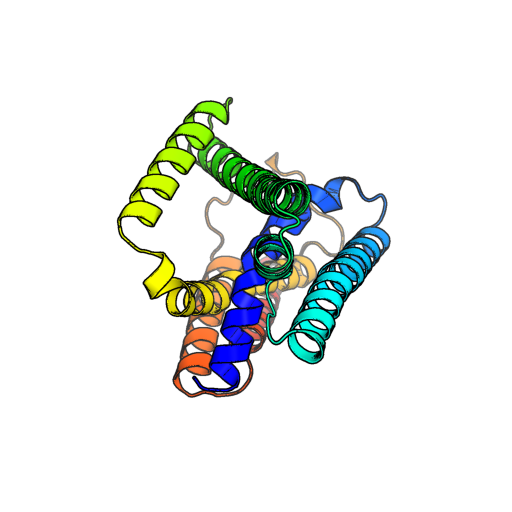-11.232 -10.610 1.00 96.31 208 LEU A CA 1
ATOM 1518 C C . LEU A 1 208 ? 7.689 -12.123 -11.731 1.00 96.31 208 LEU A C 1
ATOM 1520 O O . LEU A 1 208 ? 8.649 -11.756 -12.410 1.00 96.31 208 LEU A O 1
ATOM 1524 N N . VAL A 1 209 ? 7.060 -13.280 -11.943 1.00 95.50 209 VAL A N 1
ATOM 1525 C CA . VAL A 1 209 ? 7.498 -14.235 -12.967 1.00 95.50 209 VAL A CA 1
ATOM 1526 C C . VAL A 1 209 ? 7.364 -13.617 -14.357 1.00 95.50 209 VAL A C 1
ATOM 1528 O O . VAL A 1 209 ? 8.295 -13.707 -15.158 1.00 95.50 209 VAL A O 1
ATOM 1531 N N . GLY A 1 210 ? 6.253 -12.928 -14.634 1.00 94.38 210 GLY A N 1
ATOM 1532 C CA . GLY A 1 210 ? 6.041 -12.245 -15.908 1.00 94.38 210 GLY A CA 1
ATOM 1533 C C . GLY A 1 210 ? 7.089 -11.163 -16.177 1.00 94.38 210 GLY A C 1
ATOM 1534 O O . GLY A 1 210 ? 7.693 -11.150 -17.251 1.00 94.38 210 GLY A O 1
ATOM 1535 N N . ALA A 1 211 ? 7.358 -10.294 -15.196 1.00 93.31 211 ALA A N 1
ATOM 1536 C CA . ALA A 1 211 ? 8.358 -9.234 -15.324 1.00 93.31 211 ALA A CA 1
ATOM 1537 C C . ALA A 1 211 ? 9.772 -9.802 -15.482 1.00 93.31 211 ALA A C 1
ATOM 1539 O O . ALA A 1 211 ? 10.550 -9.308 -16.300 1.00 93.31 211 ALA A O 1
ATOM 1540 N N . TRP A 1 212 ? 10.090 -10.881 -14.764 1.00 93.06 212 TRP A N 1
ATOM 1541 C CA . TRP A 1 212 ? 11.377 -11.553 -14.884 1.00 93.06 212 TRP A CA 1
ATOM 1542 C C . TRP A 1 212 ? 11.584 -12.149 -16.284 1.00 93.06 212 TRP A C 1
ATOM 1544 O O . TRP A 1 212 ? 12.586 -11.861 -16.940 1.00 93.06 212 TRP A O 1
ATOM 1554 N N . VAL A 1 213 ? 10.614 -12.920 -16.790 1.00 92.06 213 VAL A N 1
ATOM 1555 C CA . VAL A 1 213 ? 10.705 -13.578 -18.105 1.00 92.06 213 VAL A CA 1
ATOM 1556 C C . VAL A 1 213 ? 10.774 -12.560 -19.244 1.00 92.06 213 VAL A C 1
ATOM 1558 O O . VAL A 1 213 ? 11.613 -12.690 -20.140 1.00 92.06 213 VAL A O 1
ATOM 1561 N N . LEU A 1 214 ? 9.917 -11.535 -19.226 1.00 89.44 214 LEU A N 1
ATOM 1562 C CA . LEU A 1 214 ? 9.918 -10.495 -20.258 1.00 89.44 214 LEU A CA 1
ATOM 1563 C C . LEU A 1 214 ? 11.166 -9.608 -20.171 1.00 89.44 214 LEU A C 1
ATOM 1565 O O . LEU A 1 214 ? 11.728 -9.245 -21.206 1.00 89.44 214 LEU A O 1
ATOM 1569 N N . GLY A 1 215 ? 11.635 -9.305 -18.958 1.00 84.56 215 GLY A N 1
ATOM 1570 C CA . GLY A 1 215 ? 12.843 -8.519 -18.721 1.00 84.56 215 GLY A CA 1
ATOM 1571 C C . GLY A 1 215 ? 14.109 -9.200 -19.244 1.00 84.56 215 GLY A C 1
ATOM 1572 O O . GLY A 1 215 ? 14.903 -8.559 -19.933 1.00 84.56 215 GLY A O 1
ATOM 1573 N N . VAL A 1 216 ? 14.271 -10.506 -18.996 1.00 83.69 216 VAL A N 1
ATOM 1574 C CA . VAL A 1 216 ? 15.416 -11.289 -19.503 1.00 83.69 216 VAL A CA 1
ATOM 1575 C C . VAL A 1 216 ? 15.410 -11.368 -21.033 1.00 83.69 216 VAL A C 1
ATOM 1577 O O . VAL A 1 216 ? 16.467 -11.306 -21.658 1.00 83.69 216 VAL A O 1
ATOM 1580 N N . ARG A 1 217 ? 14.233 -11.491 -21.660 1.00 78.31 217 ARG A N 1
ATOM 1581 C CA . ARG A 1 217 ? 14.112 -11.533 -23.129 1.00 78.31 217 ARG A CA 1
ATOM 1582 C C . ARG A 1 217 ? 14.436 -10.192 -23.784 1.00 78.31 217 ARG A C 1
ATOM 1584 O O . ARG A 1 217 ? 15.017 -10.185 -24.864 1.00 78.31 217 ARG A O 1
ATOM 1591 N N . ALA A 1 218 ? 14.075 -9.082 -23.143 1.00 72.44 218 ALA A N 1
ATOM 1592 C CA . ALA A 1 218 ? 14.338 -7.743 -23.659 1.00 72.44 218 ALA A CA 1
ATOM 1593 C C . ALA A 1 218 ? 15.822 -7.352 -23.568 1.00 72.44 218 ALA A C 1
ATOM 1595 O O . ALA A 1 218 ? 16.319 -6.726 -24.489 1.00 72.44 218 ALA A O 1
ATOM 1596 N N . GLY A 1 219 ? 16.540 -7.762 -22.514 1.00 62.09 219 GLY A N 1
ATOM 1597 C CA . GLY A 1 219 ? 17.976 -7.474 -22.361 1.00 62.09 219 GLY A CA 1
ATOM 1598 C C . GLY A 1 219 ? 18.914 -8.294 -23.260 1.00 62.09 219 GLY A C 1
ATOM 1599 O O . GLY A 1 219 ? 20.122 -8.096 -23.208 1.00 62.09 219 GLY A O 1
ATOM 1600 N N . ARG A 1 220 ? 18.382 -9.239 -24.049 1.00 55.88 220 ARG A N 1
ATOM 1601 C CA . ARG A 1 220 ? 19.136 -10.023 -25.048 1.00 55.88 220 ARG A CA 1
ATOM 1602 C C . ARG A 1 220 ? 19.067 -9.435 -26.466 1.00 55.88 220 ARG A C 1
ATOM 1604 O O . ARG A 1 220 ? 19.645 -10.028 -27.373 1.00 55.88 220 ARG A O 1
ATOM 1611 N N . ARG A 1 221 ? 18.325 -8.344 -26.664 1.00 43.94 221 ARG A N 1
ATOM 1612 C CA . ARG A 1 221 ? 18.273 -7.566 -27.910 1.00 43.94 221 ARG A CA 1
ATOM 1613 C C . ARG A 1 221 ? 19.039 -6.269 -27.719 1.00 43.94 221 ARG A C 1
ATOM 1615 O O . ARG A 1 221 ? 19.627 -5.824 -28.722 1.00 43.94 221 ARG A O 1
#

InterPro domains:
  IPR001248 Purine-cytosine permease [PF02133] (4-215)
  IPR030191 Cytosine permease [PTHR30569] (3-213)

Sequence (221 aa):
MTWAAAVTTVVGTFASAGTQAANWTRFAKRGRDAVIACGLGFVIGNGLMVFFGAVSALAFGEGDFTTLLLGMGMIGWGLFFLFGNLWKSNADAAYAFGVAGAELANARRKGPFIIGGVAIGTVLALLGVEGHIVGYLSLIGILIPPVGGVLIGDWIARWRGGQPALSTLTEKVRWQALVPYVLGCVVAWVSNEYGIGIAPLTGIVVALVGAWVLGVRAGRR

Radius of gyration: 20.55 Å; chains: 1; bounding box: 44×42×61 Å